Protein 8XIV (pdb70)

InterPro domains:
  IPR013022 Xylose isomerase-like, TIM barrel domain [PF01261] (22-261)
  IPR036237 Xylose isomerase-like superfamily [SSF51658] (1-249)
  IPR050312 IolE/XylA/MocC-like [PTHR12110] (2-265)

Radius of gyration: 17.79 Å; Cα contacts (8 Å, |Δi|>4): 603; chains: 1; bounding box: 42×44×44 Å

Organism: NCBI:txid714067

Foldseek 3Di:
DAFEAAEPCQAPQDQADQCLVVLVLCLVLVGQEYEHELNNQLPDDLVSLQVLLVSCVVSNHAYEYEDAAAQQLFCLDPDPNSVVNVLVSVLSSLVRCLSNVYAEYEDNSQGHWQDDVPDDDDQVSSLVSSLVSVLVSLVSSVVSNHAYEYEAADCRRDPHHQALVRQLVSQVVSPHPRYAYEYELLSCVHRPPANLVRLLVSQPRHAEYEYAANQQHFAPPHDRLLLSNLVSCVVSVPRHYYYYYGDFDADHPNNVRSVPPDGNCPPDDPVRSSVRNSVSVVVSCVSNPD

B-factor: mean 14.8, std 6.7, range [6.76, 50.95]

Secondary structure (DSSP, 8-state):
--EEEEEGGGG-S-SS---HHHHHHHHHTT-SEEEEEGGGTTTS-HHHHHHHHHHHHHHT-EEEEEEE--GGG-TT-SSHHHHHHHHHHHHHHHHHHHHHT--EEEEESSS-SS--TTS---HHHHHHHHHHHHHHHHHHHHTTT-EEEEE---TTT-SS--SHHHHHHHHHHH--TTEEEEEEHHHHHHH-S-HHHHHHHHGGGEEEEEE--TTSPPTTSS---HHHHHHHHHHTT--SEEEE------SHHHHHHHT--S-SSSS--HHHHHHHHHHHHHHHHHHTT-

Solvent-accessible surface area: 12815 Å² total; per-residue (Å²): 121,22,82,2,0,0,17,0,3,2,18,40,54,48,25,101,32,78,5,21,75,1,0,122,22,0,96,177,31,47,6,39,0,0,4,0,3,0,60,3,0,38,140,41,73,123,122,91,4,80,119,4,95,104,26,7,135,138,35,122,11,55,7,1,2,8,11,20,0,36,111,103,61,15,0,2,17,92,73,142,90,35,38,98,70,0,4,67,22,0,53,116,0,0,46,4,0,95,72,2,30,1,80,70,0,4,6,3,0,0,0,22,37,36,13,60,94,108,35,144,105,78,63,102,28,7,60,141,41,0,6,92,3,0,85,57,0,0,89,55,0,154,115,36,117,2,26,0,2,0,13,4,4,3,128,132,16,0,16,1,0,25,38,2,112,55,0,7,50,0,5,122,86,1,119,67,124,22,5,71,0,1,0,2,0,31,6,3,66,70,33,35,158,72,14,1,77,7,0,87,122,1,16,138,46,12,10,1,0,6,1,3,1,47,65,16,52,6,2,40,103,44,112,14,46,14,98,83,0,1,87,0,1,112,71,34,211,26,98,17,26,0,0,0,15,1,10,8,63,61,37,26,77,5,1,134,22,27,96,13,175,144,66,27,20,74,132,27,89,74,92,69,7,24,151,30,0,40,109,2,13,129,81,0,64,76,26,4,49,106

Sequence (290 aa):
SMKYGVYFAYWEDDSWDVDFEKYVRRKKVKKLGLDILEVAALGLVNLPEQKLERRLKQLAEQHDIILTAGIGLPKEYDVSSTDKTVRRNGITFVKKKVMDAMHQAGIHRIGGTVVYSYWPVVDYSGPFDKPAARKHSIESVRELAEYARQYNITLLLIETLNRFEQFLLNDAEEAVAYVKEVNKPNVKVMLDTFHMNIEEDHIADAIRYTGDHLGQLHIGEANRKVPGKGSMMPWTEIGQALKDIRYDGYVVMMEPFVKTGGQVGRDIIKKLWRDLSGNATEEQLDRELAESLEFVVKAAFGE

Nearest PDB structures (foldseek):
  8xj1-assembly1_A  TM=1.002E+00  e=4.575E-57  Kroppenstedtia eburnea
  3vnl-assembly1_D  TM=9.879E-01  e=1.087E-37  Ruminiclostridium cellulolyticum H10
  2hk1-assembly1_A  TM=9.848E-01  e=2.035E-37  Agrobacterium tumefaciens
  7x7w-assembly1_B-2  TM=9.792E-01  e=1.530E-37  Clostridia bacterium
  2qum-assembly1_B  TM=9.665E-01  e=3.886E-33  Pseudomonas cichorii

Structure (mmCIF, N/CA/C/O backbone):
data_8XIV
#
_entry.id   8XIV
#
_cell.length_a   121.056
_cell.length_b   121.056
_cell.length_c   47.433
_cell.angle_alpha   90.00
_cell.angle_beta   90.00
_cell.angle_gamma   90.00
#
_symmetry.space_group_name_H-M   'P 43 21 2'
#
loop_
_entity.id
_entity.type
_entity.pdbx_description
1 polymer 'D-tagatose 3-epimerase'
2 non-polymer D-fructose
3 non-polymer 'COBALT (II) ION'
4 non-polymer GLYCEROL
5 water water
#
loop_
_atom_site.group_PDB
_atom_site.id
_atom_site.type_symbol
_atom_site.label_atom_id
_atom_site.label_alt_id
_atom_site.label_comp_id
_atom_site.label_asym_id
_atom_site.label_entity_id
_atom_site.label_seq_id
_atom_site.pdbx_PDB_ins_code
_atom_site.Cartn_x
_atom_site.Cartn_y
_atom_site.Cartn_z
_atom_site.occupancy
_atom_site.B_iso_or_equiv
_atom_site.auth_seq_id
_atom_site.auth_comp_id
_atom_site.auth_asym_id
_atom_site.auth_atom_id
_atom_site.pdbx_PDB_model_num
ATOM 1 N N . SER A 1 1 ? 34.027 -4.481 1.459 1.00 35.48 34 SER A N 1
ATOM 2 C CA . SER A 1 1 ? 32.974 -3.619 2.049 1.00 33.62 34 SER A CA 1
ATOM 3 C C . SER A 1 1 ? 33.574 -2.252 2.422 1.00 27.26 34 SER A C 1
ATOM 4 O O . SER A 1 1 ? 34.803 -2.083 2.388 1.00 24.92 34 SER A O 1
ATOM 7 N N . MET A 1 2 ? 32.733 -1.266 2.713 1.00 22.44 35 MET A N 1
ATOM 8 C CA . MET A 1 2 ? 33.242 0.114 2.866 1.00 17.90 35 MET A CA 1
ATOM 9 C C . MET A 1 2 ? 33.927 0.252 4.229 1.00 15.70 35 MET A C 1
ATOM 10 O O . MET A 1 2 ? 33.507 -0.380 5.204 1.00 15.98 35 MET A O 1
ATOM 15 N N . LYS A 1 3 ? 34.902 1.144 4.290 1.00 13.52 36 LYS A N 1
ATOM 16 C CA . LYS A 1 3 ? 35.590 1.506 5.540 1.00 13.21 36 LYS A CA 1
ATOM 17 C C . LYS A 1 3 ? 35.198 2.937 5.928 1.00 11.28 36 LYS A C 1
ATOM 18 O O . LYS A 1 3 ? 35.065 3.785 5.022 1.00 10.92 36 LYS A O 1
ATOM 24 N N . TYR A 1 4 ? 34.971 3.169 7.212 1.00 10.42 37 TYR A N 1
ATOM 25 C CA . TYR A 1 4 ? 34.380 4.412 7.735 1.00 10.61 37 TYR A CA 1
ATOM 26 C C . TYR A 1 4 ? 35.401 5.132 8.602 1.00 9.46 37 TYR A C 1
ATOM 27 O O . TYR A 1 4 ? 36.120 4.526 9.419 1.00 9.67 37 TYR A O 1
ATOM 36 N N . GLY A 1 5 ? 35.486 6.446 8.417 1.00 8.29 38 GLY A N 1
ATOM 37 C CA . GLY A 1 5 ? 36.395 7.295 9.181 1.00 8.51 38 GLY A CA 1
ATOM 38 C C . GLY A 1 5 ? 35.745 8.556 9.682 1.00 8.77 38 GLY A C 1
ATOM 39 O O . GLY A 1 5 ? 34.565 8.805 9.403 1.00 8.13 38 GLY A O 1
ATOM 40 N N . VAL A 1 6 ? 36.538 9.334 10.380 1.00 8.74 39 VAL A N 1
ATOM 41 C CA . VAL A 1 6 ? 36.175 10.715 10.754 1.00 9.03 39 VAL A CA 1
ATOM 42 C C . VAL A 1 6 ? 37.406 11.594 10.629 1.00 8.82 39 VAL A C 1
ATOM 43 O O . VAL A 1 6 ? 38.529 11.120 10.859 1.00 8.73 39 VAL A O 1
ATOM 47 N N . TYR A 1 7 ? 37.189 12.859 10.311 1.00 8.71 40 TYR A N 1
ATOM 48 C CA . TYR A 1 7 ? 38.219 13.907 10.351 1.00 9.36 40 TYR A CA 1
ATOM 49 C C . TYR A 1 7 ? 38.395 14.360 11.797 1.00 9.19 40 TYR A C 1
ATOM 50 O O . TYR A 1 7 ? 37.400 14.709 12.427 1.00 8.87 40 TYR A O 1
ATOM 59 N N . PHE A 1 8 ? 39.636 14.385 12.278 1.00 8.51 41 PHE A N 1
ATOM 60 C CA . PHE A 1 8 ? 39.939 14.743 13.690 1.00 9.08 41 PHE A CA 1
ATOM 61 C C . PHE A 1 8 ? 39.375 16.127 14.023 1.00 9.03 41 PHE A C 1
ATOM 62 O O . PHE A 1 8 ? 39.077 16.397 15.203 1.00 9.56 41 PHE A O 1
ATOM 70 N N . ALA A 1 9 ? 39.216 17.007 13.029 1.00 8.85 42 ALA A N 1
ATOM 71 C CA . ALA A 1 9 ? 38.877 18.437 13.225 1.00 8.93 42 ALA A CA 1
ATOM 72 C C . ALA A 1 9 ? 37.458 18.591 13.794 1.00 9.36 42 ALA A C 1
ATOM 73 O O . ALA A 1 9 ? 37.153 19.651 14.335 1.00 10.15 42 ALA A O 1
ATOM 75 N N . TYR A 1 10 ? 36.658 17.539 13.785 1.00 9.08 43 TYR A N 1
ATOM 76 C CA . TYR A 1 10 ? 35.353 17.477 14.486 1.00 9.42 43 TYR A CA 1
ATOM 77 C C . TYR A 1 10 ? 35.516 17.921 15.935 1.00 10.09 43 TYR A C 1
ATOM 78 O O . TYR A 1 10 ? 34.625 18.574 16.458 1.00 10.64 43 TYR A O 1
ATOM 87 N N . TRP A 1 11 ? 36.642 17.564 16.539 1.00 10.28 44 TRP A N 1
ATOM 88 C CA . TRP A 1 11 ? 36.901 17.830 17.974 1.00 11.34 44 TRP A CA 1
ATOM 89 C C . TRP A 1 11 ? 37.770 19.073 18.190 1.00 13.64 44 TRP A C 1
ATOM 90 O O . TRP A 1 11 ? 37.999 19.412 19.376 1.00 14.79 44 TRP A O 1
ATOM 101 N N . GLU A 1 12 ? 38.328 19.702 17.161 1.00 13.27 45 GLU A N 1
ATOM 102 C CA . GLU A 1 12 ? 39.454 20.660 17.362 1.00 14.82 45 GLU A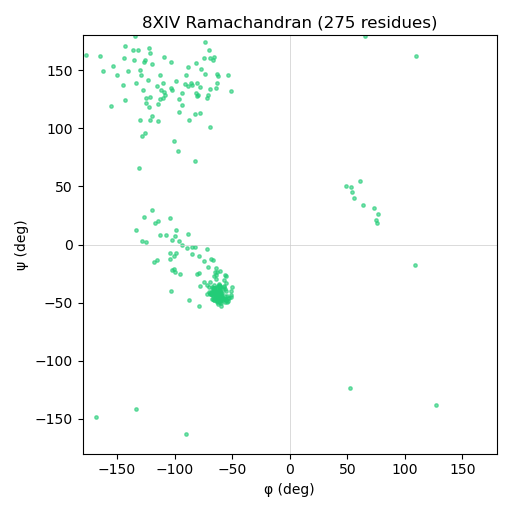 CA 1
ATOM 103 C C . GLU A 1 12 ? 39.165 22.020 16.710 1.00 17.82 45 GLU A C 1
ATOM 104 O O . GLU A 1 12 ? 38.364 22.094 15.777 1.00 22.89 45 GLU A O 1
ATOM 110 N N . ASP A 1 13 ? 39.825 23.071 17.180 1.00 16.57 46 ASP A N 1
ATOM 111 C CA A ASP A 1 13 ? 39.666 24.461 16.668 0.50 17.49 46 ASP A CA 1
ATOM 112 C CA B ASP A 1 13 ? 39.625 24.414 16.572 0.50 16.65 46 ASP A CA 1
ATOM 113 C C . ASP A 1 13 ? 40.853 24.802 15.746 1.00 16.20 46 ASP A C 1
ATOM 114 O O . ASP A 1 13 ? 40.840 25.909 15.140 1.00 15.93 46 ASP A O 1
ATOM 123 N N . SER A 1 14 ? 41.888 23.935 15.703 1.00 15.31 47 SER A N 1
ATOM 124 C CA . SER A 1 14 ? 43.152 24.157 14.955 1.00 15.90 47 SER A CA 1
ATOM 125 C C . SER A 1 14 ? 43.511 22.962 14.077 1.00 14.46 47 SER A C 1
ATOM 126 O O . SER A 1 14 ? 43.160 21.832 14.428 1.00 15.61 47 SER A O 1
ATOM 129 N N . TRP A 1 15 ? 44.186 23.214 12.966 1.00 14.76 48 TRP A N 1
ATOM 130 C CA . TRP A 1 15 ? 44.605 22.131 12.033 1.00 14.65 48 TRP A CA 1
ATOM 131 C C . TRP A 1 15 ? 45.833 21.398 12.592 1.00 15.88 48 TRP A C 1
ATOM 132 O O . TRP A 1 15 ? 45.964 20.179 12.343 1.00 16.92 48 TRP A O 1
ATOM 143 N N . ASP A 1 16 ? 46.743 22.107 13.258 1.00 16.59 49 ASP A N 1
ATOM 144 C CA . ASP A 1 16 ? 48.053 21.535 13.659 1.00 16.53 49 ASP A CA 1
ATOM 145 C C . ASP A 1 16 ? 47.966 21.142 15.134 1.00 16.32 49 ASP A C 1
ATOM 146 O O . ASP A 1 16 ? 48.275 21.991 16.001 1.00 18.87 49 ASP A O 1
ATOM 151 N N . VAL A 1 17 ? 47.538 19.915 15.420 1.00 15.92 50 VAL A N 1
ATOM 152 C CA . VAL A 1 17 ? 47.434 19.369 16.805 1.00 15.70 50 VAL A CA 1
ATOM 153 C C . VAL A 1 17 ? 47.994 17.950 16.808 1.00 16.03 50 VAL A C 1
ATOM 154 O O . VAL A 1 17 ? 48.158 17.329 15.721 1.00 14.18 50 VAL A O 1
ATOM 158 N N . ASP A 1 18 ? 48.220 17.425 18.006 1.00 14.35 51 ASP A N 1
ATOM 159 C CA . ASP A 1 18 ? 48.655 16.033 18.184 1.00 14.48 51 ASP A CA 1
ATOM 160 C C . ASP A 1 18 ? 47.491 15.113 17.811 1.00 14.96 51 ASP A C 1
ATOM 161 O O . ASP A 1 18 ? 46.332 15.381 18.230 1.00 14.80 51 ASP A O 1
ATOM 166 N N . PHE A 1 19 ? 47.765 14.067 17.030 1.00 13.22 52 PHE A N 1
ATOM 167 C CA . PHE A 1 19 ? 46.716 13.168 16.511 1.00 11.45 52 PHE A CA 1
ATOM 168 C C . PHE A 1 19 ? 46.615 11.864 17.296 1.00 11.40 52 PHE A C 1
ATOM 169 O O . PHE A 1 19 ? 45.644 11.129 17.103 1.00 12.81 52 PHE A O 1
ATOM 177 N N . GLU A 1 20 ? 47.558 11.579 18.195 1.00 12.21 53 GLU A N 1
ATOM 178 C CA . GLU A 1 20 ? 47.580 10.261 18.880 1.00 12.94 53 GLU A CA 1
ATOM 179 C C . GLU A 1 20 ? 46.268 10.015 19.626 1.00 12.53 53 GLU A C 1
ATOM 180 O O . GLU A 1 20 ? 45.745 8.898 19.556 1.00 12.56 53 GLU A O 1
ATOM 186 N N . LYS A 1 21 ? 45.771 10.993 20.378 1.00 12.17 54 LYS A N 1
ATOM 187 C CA . LYS A 1 21 ? 44.526 10.797 21.162 1.00 13.23 54 LYS A CA 1
ATOM 188 C C . LYS A 1 21 ? 43.398 10.376 20.204 1.00 12.47 54 LYS A C 1
ATOM 189 O O . LYS A 1 21 ? 42.520 9.597 20.613 1.00 13.38 54 LYS A O 1
ATOM 195 N N . TYR A 1 22 ? 43.431 10.820 18.943 1.00 10.88 55 TYR A N 1
ATOM 196 C CA . TYR A 1 22 ? 42.342 10.544 17.974 1.00 10.45 55 TYR A CA 1
ATOM 197 C C . TYR A 1 22 ? 42.478 9.127 17.386 1.00 10.04 55 TYR A C 1
ATOM 198 O O . TYR A 1 22 ? 41.477 8.538 17.018 1.00 10.64 55 TYR A O 1
ATOM 207 N N . VAL A 1 23 ? 43.671 8.567 17.348 1.00 10.00 56 VAL A N 1
ATOM 208 C CA . VAL A 1 23 ? 43.834 7.153 16.925 1.00 11.33 56 VAL A CA 1
ATOM 209 C C . VAL A 1 23 ? 43.130 6.282 17.970 1.00 12.67 56 VAL A C 1
ATOM 210 O O . VAL A 1 23 ? 42.375 5.412 17.588 1.00 11.89 56 VAL A O 1
ATOM 214 N N . ARG A 1 24 ? 43.353 6.536 19.255 1.00 13.84 57 ARG A N 1
ATOM 215 C CA A ARG A 1 24 ? 42.729 5.728 20.329 0.50 14.23 57 ARG A CA 1
ATOM 216 C CA B ARG A 1 24 ? 42.730 5.734 20.334 0.50 14.66 57 ARG A CA 1
ATOM 217 C C . ARG A 1 24 ? 41.219 5.950 20.282 1.00 13.73 57 ARG A C 1
ATOM 218 O O . ARG A 1 24 ? 40.485 4.976 20.391 1.00 12.46 57 ARG A O 1
ATOM 233 N N . LYS A 1 25 ? 40.805 7.197 20.059 1.00 13.43 58 LYS A N 1
ATOM 234 C CA A LYS A 1 25 ? 39.361 7.539 20.072 0.50 14.09 58 LYS A CA 1
ATOM 235 C CA B LYS A 1 25 ? 39.360 7.531 20.082 0.50 13.08 58 LYS A CA 1
ATOM 236 C C . LYS A 1 25 ? 38.639 6.799 18.942 1.00 12.54 58 LYS A C 1
ATOM 237 O O . LYS A 1 25 ? 37.563 6.231 19.203 1.00 12.85 58 LYS A O 1
ATOM 248 N N . VAL A 1 26 ? 39.184 6.807 17.723 1.00 12.54 59 VAL A N 1
ATOM 249 C CA . VAL A 1 26 ? 38.416 6.220 16.592 1.00 12.74 59 VAL A CA 1
ATOM 250 C C . VAL A 1 26 ? 38.344 4.704 16.768 1.00 12.56 59 VAL A C 1
ATOM 251 O O . VAL A 1 26 ? 37.318 4.121 16.448 1.00 12.90 59 VAL A O 1
ATOM 255 N N . LYS A 1 27 ? 39.376 4.096 17.350 1.00 13.10 60 LYS A N 1
ATOM 256 C CA . LYS A 1 27 ? 39.325 2.648 17.648 1.00 14.20 60 LYS A CA 1
ATOM 257 C C . LYS A 1 27 ? 38.217 2.389 18.677 1.00 14.55 60 LYS A C 1
ATOM 258 O O . LYS A 1 27 ? 37.429 1.442 18.483 1.00 14.62 60 LYS A O 1
ATOM 264 N N . LYS A 1 28 ? 38.127 3.208 19.720 1.00 15.01 61 LYS A N 1
ATOM 265 C CA . LYS A 1 28 ? 37.075 3.047 20.754 1.00 16.54 61 LYS A CA 1
ATOM 266 C C . LYS A 1 28 ? 35.689 3.194 20.104 1.00 16.50 61 LYS A C 1
ATOM 267 O O . LYS A 1 28 ? 34.739 2.472 20.525 1.00 16.47 61 LYS A O 1
ATOM 273 N N . LEU A 1 29 ? 35.549 4.087 19.119 1.00 15.38 62 LEU A N 1
ATOM 274 C CA . LEU A 1 29 ? 34.246 4.304 18.434 1.00 15.09 62 LEU A CA 1
ATOM 275 C C . LEU A 1 29 ? 33.972 3.268 17.336 1.00 16.08 62 LEU A C 1
ATOM 276 O O . LEU A 1 29 ? 32.903 3.364 16.729 1.00 19.09 62 LEU A O 1
ATOM 281 N N . GLY A 1 30 ? 34.872 2.329 17.057 1.00 15.73 63 GLY A N 1
ATOM 282 C CA . GLY A 1 30 ? 34.636 1.283 16.048 1.00 15.37 63 GLY A CA 1
ATOM 283 C C . GLY A 1 30 ? 34.749 1.801 14.623 1.00 15.00 63 GLY A C 1
ATOM 284 O O . GLY A 1 30 ? 34.233 1.138 13.711 1.00 16.39 63 GLY A O 1
ATOM 285 N N . LEU A 1 31 ? 35.449 2.928 14.435 1.00 13.61 64 LEU A N 1
ATOM 286 C CA . LEU A 1 31 ? 35.795 3.443 13.084 1.00 11.55 64 LEU A CA 1
ATOM 287 C C . LEU A 1 31 ? 37.019 2.715 12.545 1.00 11.42 64 LEU A C 1
ATOM 288 O O . LEU A 1 31 ? 37.829 2.231 13.345 1.00 12.11 64 LEU A O 1
ATOM 293 N N . ASP A 1 32 ? 37.160 2.696 11.219 1.00 9.98 65 ASP A N 1
ATOM 294 C CA . ASP A 1 32 ? 38.268 2.025 10.498 1.00 10.42 65 ASP A CA 1
ATOM 295 C C . ASP A 1 32 ? 39.388 3.023 10.193 1.00 9.93 65 ASP A C 1
ATOM 296 O O . ASP A 1 32 ? 40.544 2.586 10.052 1.00 10.94 65 ASP A O 1
ATOM 301 N N . ILE A 1 33 ? 39.055 4.309 10.100 1.00 9.81 66 ILE A N 1
ATOM 302 C CA . ILE A 1 33 ? 39.944 5.383 9.571 1.00 9.56 66 ILE A CA 1
ATOM 303 C C . ILE A 1 33 ? 39.946 6.622 10.468 1.00 8.96 66 ILE A C 1
ATOM 304 O O . ILE A 1 33 ? 38.875 7.055 10.924 1.00 8.43 66 ILE A O 1
ATOM 309 N N . LEU A 1 34 ? 41.128 7.201 10.655 1.00 8.72 67 LEU A N 1
ATOM 310 C CA . LEU A 1 34 ? 41.279 8.593 11.140 1.00 8.90 67 LEU A CA 1
ATOM 311 C C . LEU A 1 34 ? 41.870 9.410 10.004 1.00 8.61 67 LEU A C 1
ATOM 312 O O . LEU A 1 34 ? 42.963 9.076 9.532 1.00 8.26 67 LEU A O 1
ATOM 317 N N . GLU A 1 35 ? 41.200 10.497 9.646 1.00 8.19 68 GLU A N 1
ATOM 318 C CA . GLU A 1 35 ? 41.778 11.502 8.724 1.00 8.64 68 GLU A CA 1
ATOM 319 C C . GLU A 1 35 ? 42.391 12.618 9.552 1.00 8.06 68 GLU A C 1
ATOM 320 O O . GLU A 1 35 ? 41.740 13.161 10.476 1.00 8.00 68 GLU A O 1
ATOM 326 N N . VAL A 1 36 ? 43.661 12.864 9.291 1.00 8.84 69 VAL A N 1
ATOM 327 C CA . VAL A 1 36 ? 44.439 13.934 9.964 1.00 8.60 69 VAL A CA 1
ATOM 328 C C . VAL A 1 36 ? 44.739 15.083 8.996 1.00 8.38 69 VAL A C 1
ATOM 329 O O . VAL A 1 36 ? 44.724 14.901 7.782 1.00 9.09 69 VAL A O 1
ATOM 333 N N . ALA A 1 37 ? 45.082 16.246 9.522 1.00 8.70 70 ALA A N 1
ATOM 334 C CA . ALA A 1 37 ? 45.509 17.405 8.713 1.00 9.28 70 ALA A CA 1
ATOM 335 C C . ALA A 1 37 ? 46.974 17.241 8.321 1.00 9.30 70 ALA A C 1
ATOM 336 O O . ALA A 1 37 ? 47.837 17.085 9.192 1.00 9.24 70 ALA A O 1
ATOM 338 N N . ALA A 1 38 ? 47.244 17.365 7.035 1.00 9.57 71 ALA A N 1
ATOM 339 C CA . ALA A 1 38 ? 48.621 17.368 6.499 1.00 10.93 71 ALA A CA 1
ATOM 340 C C . ALA A 1 38 ? 49.427 18.453 7.204 1.00 11.79 71 ALA A C 1
ATOM 341 O O . ALA A 1 38 ? 50.634 18.224 7.455 1.00 11.29 71 ALA A O 1
ATOM 343 N N . LEU A 1 39 ? 48.808 19.577 7.598 1.00 12.98 72 LEU A N 1
ATOM 344 C CA . LEU A 1 39 ? 49.535 20.680 8.283 1.00 14.64 72 LEU A CA 1
ATOM 345 C C . LEU A 1 39 ? 50.072 20.265 9.647 1.00 14.41 72 LEU A C 1
ATOM 346 O O . LEU A 1 39 ? 51.086 20.888 10.074 1.00 15.65 72 LEU A O 1
ATOM 351 N N . GLY A 1 40 ? 49.482 19.250 10.280 1.00 12.53 73 GLY A N 1
ATOM 352 C CA . GLY A 1 40 ? 49.938 18.656 11.546 1.00 12.52 73 GLY A CA 1
ATOM 353 C C . GLY A 1 40 ? 51.014 17.597 11.340 1.00 13.00 73 GLY A C 1
ATOM 354 O O . GLY A 1 40 ? 51.531 17.057 12.355 1.00 13.98 73 GLY A O 1
ATOM 355 N N . LEU A 1 41 ? 51.295 17.209 10.093 1.00 11.82 74 LEU A N 1
ATOM 356 C CA . LEU A 1 41 ? 52.297 16.141 9.789 1.00 12.11 74 LEU A CA 1
ATOM 357 C C . LEU A 1 41 ? 53.601 16.740 9.285 1.00 12.87 74 LEU A C 1
ATOM 358 O O . LEU A 1 41 ? 54.701 16.213 9.618 1.00 13.26 74 LEU A O 1
ATOM 363 N N . VAL A 1 42 ? 53.520 17.776 8.458 1.00 12.39 75 VAL A N 1
ATOM 364 C CA . VAL A 1 42 ? 54.659 18.237 7.621 1.00 13.55 75 VAL A CA 1
ATOM 365 C C . VAL A 1 42 ? 55.847 18.686 8.471 1.00 15.46 75 VAL A C 1
ATOM 366 O O . VAL A 1 42 ? 56.994 18.440 8.017 1.00 17.07 75 VAL A O 1
ATOM 370 N N . ASN A 1 43 ? 55.618 19.271 9.645 1.00 14.53 76 ASN A N 1
ATOM 371 C CA . ASN A 1 43 ? 56.725 19.720 10.525 1.00 16.37 76 ASN A CA 1
ATOM 372 C C . ASN A 1 43 ? 56.712 18.904 11.816 1.00 15.24 76 ASN A C 1
ATOM 373 O O . ASN A 1 43 ? 57.342 19.347 12.799 1.00 15.90 76 ASN A O 1
ATOM 378 N N . LEU A 1 44 ? 56.086 17.720 11.827 1.00 12.81 77 LEU A N 1
ATOM 379 C CA . LEU A 1 44 ? 56.092 16.874 13.040 1.00 12.32 77 LEU A CA 1
ATOM 380 C C . LEU A 1 44 ? 57.446 16.181 13.128 1.00 11.18 77 LEU A C 1
ATOM 381 O O . LEU A 1 44 ? 57.958 15.674 12.119 1.00 11.73 77 LEU A O 1
ATOM 386 N N . PRO A 1 45 ? 58.097 16.135 14.312 1.00 10.73 78 PRO A N 1
ATOM 387 C CA . PRO A 1 45 ? 59.345 15.389 14.440 1.00 10.92 78 PRO A CA 1
ATOM 388 C C . PRO A 1 45 ? 59.236 13.937 13.971 1.00 9.78 78 PRO A C 1
ATOM 389 O O . PRO A 1 45 ? 58.206 13.268 14.164 1.00 9.91 78 PRO A O 1
ATOM 393 N N . GLU A 1 46 ? 60.335 13.443 13.407 1.00 10.56 79 GLU A N 1
ATOM 394 C CA . GLU A 1 46 ? 60.437 12.059 12.896 1.00 10.67 79 GLU A CA 1
ATOM 395 C C . GLU A 1 46 ? 59.981 11.057 13.954 1.00 10.35 79 GLU A C 1
ATOM 396 O O . GLU A 1 46 ? 59.329 10.100 13.586 1.00 10.71 79 GLU A O 1
ATOM 402 N N . GLN A 1 47 ? 60.368 11.216 15.221 1.00 10.60 80 GLN A N 1
ATOM 403 C CA . GLN A 1 47 ? 59.985 10.235 16.258 1.00 11.59 80 GLN A CA 1
ATOM 404 C C . GLN A 1 47 ? 58.468 10.233 16.415 1.00 11.42 80 GLN A C 1
ATOM 405 O O . GLN A 1 47 ? 57.905 9.177 16.670 1.00 11.80 80 GLN A O 1
ATOM 411 N N . LYS A 1 48 ? 57.835 11.395 16.315 1.00 11.23 81 LYS A N 1
ATOM 412 C CA . LYS A 1 48 ? 56.363 11.465 16.480 1.00 11.51 81 LYS A CA 1
ATOM 413 C C . LYS A 1 48 ? 55.672 10.914 15.233 1.00 10.67 81 LYS A C 1
ATOM 414 O O . LYS A 1 48 ? 54.587 10.361 15.395 1.00 11.39 81 LYS A O 1
ATOM 420 N N . LEU A 1 49 ? 56.246 11.072 14.042 1.00 9.96 82 LEU A N 1
ATOM 421 C CA . LEU A 1 49 ? 55.654 10.428 12.835 1.00 9.60 82 LEU A CA 1
ATOM 422 C C . LEU A 1 49 ? 55.701 8.910 13.010 1.00 10.38 82 LEU A C 1
ATOM 423 O O . LEU A 1 49 ? 54.693 8.229 12.735 1.00 11.07 82 LEU A O 1
ATOM 428 N N . GLU A 1 50 ? 56.842 8.385 13.441 1.00 10.63 83 GLU A N 1
ATOM 429 C CA . GLU A 1 50 ? 56.981 6.920 13.702 1.00 12.79 83 GLU A CA 1
ATOM 430 C C . GLU A 1 50 ? 55.986 6.474 14.785 1.00 12.70 83 GLU A C 1
ATOM 431 O O . GLU A 1 50 ? 55.339 5.422 14.606 1.00 12.05 83 GLU A O 1
ATOM 437 N N . ARG A 1 51 ? 55.871 7.220 15.884 1.00 13.63 84 ARG A N 1
ATOM 438 C CA A ARG A 1 51 ? 54.972 6.847 17.006 0.50 15.13 84 ARG A CA 1
ATOM 439 C CA B ARG A 1 51 ? 54.969 6.854 17.008 0.50 15.07 84 ARG A CA 1
ATOM 440 C C . ARG A 1 51 ? 53.528 6.821 16.490 1.00 14.21 84 ARG A C 1
ATOM 441 O O . ARG A 1 51 ? 52.779 5.948 16.900 1.00 14.43 84 ARG A O 1
ATOM 456 N N . LEU A 1 52 ? 53.166 7.745 15.618 1.00 12.95 85 LEU A N 1
ATOM 457 C CA . LEU A 1 52 ? 51.786 7.799 15.091 1.00 13.48 85 LEU A CA 1
ATOM 458 C C . LEU A 1 52 ? 51.566 6.555 14.212 1.00 13.20 85 LEU A C 1
ATOM 459 O O . LEU A 1 52 ? 50.533 5.872 14.369 1.00 13.17 85 LEU A O 1
ATOM 464 N N . LYS A 1 53 ? 52.503 6.238 13.324 1.00 12.34 86 LYS A N 1
ATOM 465 C CA . LYS A 1 53 ? 52.419 5.024 12.474 1.00 12.69 86 LYS A CA 1
ATOM 466 C C . LYS A 1 53 ? 52.268 3.787 13.377 1.00 12.85 86 LYS A C 1
ATOM 467 O O . LYS A 1 53 ? 51.395 2.948 13.144 1.00 11.87 86 LYS A O 1
ATOM 473 N N . GLN A 1 54 ? 53.080 3.688 14.421 1.00 12.77 87 GLN A N 1
ATOM 474 C CA . GLN A 1 54 ? 53.067 2.458 15.270 1.00 14.07 87 GLN A CA 1
ATOM 475 C C . GLN A 1 54 ? 51.734 2.365 16.031 1.00 13.60 87 GLN A C 1
ATOM 476 O O . GLN A 1 54 ? 51.221 1.238 16.195 1.00 14.10 87 GLN A O 1
ATOM 482 N N . LEU A 1 55 ? 51.181 3.487 16.477 1.00 13.03 88 LEU A N 1
ATOM 483 C CA . LEU A 1 55 ? 49.909 3.493 17.245 1.00 13.83 88 LEU A CA 1
ATOM 484 C C . LEU A 1 55 ? 48.777 3.079 16.306 1.00 12.82 88 LEU A C 1
ATOM 485 O O . LEU A 1 55 ? 47.930 2.238 16.693 1.00 12.72 88 LEU A O 1
ATOM 490 N N . ALA A 1 56 ? 48.774 3.590 15.078 1.00 12.58 89 ALA A N 1
ATOM 491 C CA . ALA A 1 56 ? 47.762 3.214 14.076 1.00 12.85 89 ALA A CA 1
ATOM 492 C C . ALA A 1 56 ? 47.857 1.715 13.780 1.00 14.06 89 ALA A C 1
ATOM 493 O O . ALA A 1 56 ? 46.819 1.052 13.706 1.00 13.32 89 ALA A O 1
ATOM 495 N N . GLU A 1 57 ? 49.061 1.166 13.681 1.00 14.82 90 GLU A N 1
ATOM 496 C CA . GLU A 1 57 ? 49.231 -0.279 13.414 1.00 16.18 90 GLU A CA 1
ATOM 497 C C . GLU A 1 57 ? 48.721 -1.077 14.618 1.00 17.04 90 GLU A C 1
ATOM 498 O O . GLU A 1 57 ? 48.037 -2.100 14.396 1.00 16.83 90 GLU A O 1
ATOM 504 N N . GLN A 1 58 ? 49.034 -0.640 15.832 1.00 15.29 91 GLN A N 1
ATOM 505 C CA . GLN A 1 58 ? 48.672 -1.360 17.077 1.00 17.32 91 GLN A CA 1
ATOM 506 C C . GLN A 1 58 ? 47.150 -1.471 17.138 1.00 16.39 91 GLN A C 1
ATOM 507 O O . GLN A 1 58 ? 46.649 -2.542 17.543 1.00 17.49 91 GLN A O 1
ATOM 513 N N . HIS A 1 59 ? 46.445 -0.403 16.755 1.00 14.96 92 HIS A N 1
ATOM 514 C CA . HIS A 1 59 ? 44.967 -0.319 16.854 1.00 14.50 92 HIS A CA 1
ATOM 515 C C . HIS A 1 59 ? 44.284 -0.758 15.555 1.00 13.95 92 HIS A C 1
ATOM 516 O O . HIS A 1 59 ? 43.050 -0.718 15.551 1.00 12.75 92 HIS A O 1
ATOM 523 N N . ASP A 1 60 ? 45.034 -1.138 14.526 1.00 13.16 93 ASP A N 1
ATOM 524 C CA . ASP A 1 60 ? 44.537 -1.524 13.179 1.00 14.70 93 ASP A CA 1
ATOM 525 C C . ASP A 1 60 ? 43.632 -0.408 12.649 1.00 13.52 93 ASP A C 1
ATOM 526 O O . ASP A 1 60 ? 42.469 -0.675 12.251 1.00 12.18 93 ASP A O 1
ATOM 531 N N . ILE A 1 61 ? 44.138 0.820 12.718 1.00 11.94 94 ILE A N 1
ATOM 532 C CA . ILE A 1 61 ? 43.470 2.043 12.181 1.00 11.26 94 ILE A CA 1
ATOM 533 C C . ILE A 1 61 ? 44.254 2.518 10.956 1.00 10.22 94 ILE A C 1
ATOM 534 O O . ILE A 1 61 ? 45.489 2.660 11.010 1.00 11.26 94 ILE A O 1
ATOM 539 N N . ILE A 1 62 ? 43.540 2.784 9.880 1.00 9.68 95 ILE A N 1
ATOM 540 C CA . ILE A 1 62 ? 44.064 3.416 8.643 1.00 9.29 95 ILE A CA 1
ATOM 541 C C . ILE A 1 62 ? 44.118 4.920 8.869 1.00 9.14 95 ILE A C 1
ATOM 542 O O . ILE A 1 62 ? 43.121 5.477 9.313 1.00 9.22 95 ILE A O 1
ATOM 547 N N . LEU A 1 63 ? 45.253 5.526 8.565 1.00 9.08 96 LEU A N 1
ATOM 548 C CA . LEU A 1 63 ? 45.380 7.005 8.593 1.00 8.81 96 LEU A CA 1
ATOM 549 C C . LEU A 1 63 ? 45.315 7.552 7.177 1.00 8.85 96 LEU A C 1
ATOM 550 O O . LEU A 1 63 ? 46.022 7.019 6.310 1.00 9.15 96 LEU A O 1
ATOM 555 N N . THR A 1 64 ? 44.516 8.595 6.964 1.00 8.40 97 THR A N 1
ATOM 556 C CA . THR A 1 64 ? 44.491 9.399 5.719 1.00 8.67 97 THR A CA 1
ATOM 557 C C . THR A 1 64 ? 44.801 10.854 6.071 1.00 8.27 97 THR A C 1
ATOM 558 O O . THR A 1 64 ? 44.787 11.205 7.267 1.00 8.60 97 THR A O 1
ATOM 562 N N . ALA A 1 65 ? 45.129 11.658 5.076 1.00 8.08 98 ALA A N 1
ATOM 563 C CA . ALA A 1 65 ? 45.476 13.073 5.279 1.00 8.43 98 ALA A CA 1
ATOM 564 C C . ALA A 1 65 ? 44.555 13.956 4.447 1.00 9.12 98 ALA A C 1
ATOM 565 O O . ALA A 1 65 ? 44.299 13.658 3.234 1.00 9.25 98 ALA A O 1
ATOM 567 N N . GLY A 1 66 ? 44.185 15.076 5.027 1.00 9.44 99 GLY A N 1
ATOM 568 C CA . GLY A 1 66 ? 43.482 16.166 4.339 1.00 9.52 99 GLY A CA 1
ATOM 569 C C . GLY A 1 66 ? 44.356 17.399 4.245 1.00 9.98 99 GLY A C 1
ATOM 570 O O . GLY A 1 66 ? 45.141 17.686 5.186 1.00 10.28 99 GLY A O 1
ATOM 571 N N . ILE A 1 67 ? 44.211 18.126 3.149 1.00 10.32 100 ILE A N 1
ATOM 572 C CA . ILE A 1 67 ? 44.992 19.370 2.910 1.00 11.26 100 ILE A CA 1
ATOM 573 C C . ILE A 1 67 ? 44.118 20.381 2.167 1.00 11.08 100 ILE A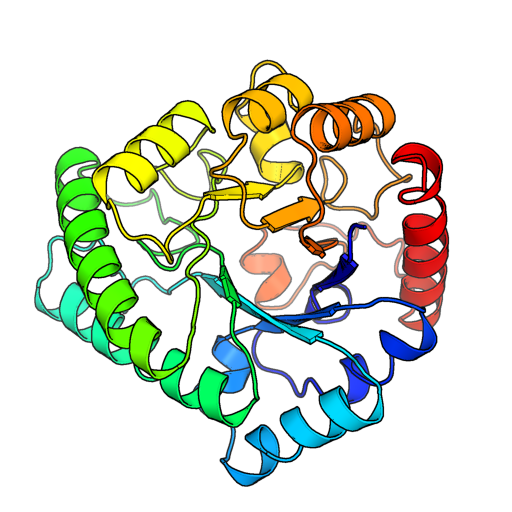 C 1
ATOM 574 O O . ILE A 1 67 ? 43.425 20.022 1.206 1.00 10.00 100 ILE A O 1
ATOM 579 N N . GLY A 1 68 ? 44.197 21.619 2.605 1.00 10.71 101 GLY A N 1
ATOM 580 C CA . GLY A 1 68 ? 43.821 22.789 1.794 1.00 10.49 101 GLY A CA 1
ATOM 581 C C . GLY A 1 68 ? 45.019 23.701 1.683 1.00 11.02 101 GLY A C 1
ATOM 582 O O . GLY A 1 68 ? 45.424 24.303 2.680 1.00 10.74 101 GLY A O 1
ATOM 583 N N . LEU A 1 69 ? 45.656 23.752 0.521 1.00 9.60 102 LEU A N 1
ATOM 584 C CA . LEU A 1 69 ? 46.921 24.512 0.411 1.00 10.26 102 LEU A CA 1
ATOM 585 C C . LEU A 1 69 ? 46.657 25.993 0.651 1.00 10.86 102 LEU A C 1
ATOM 586 O O . LEU A 1 69 ? 45.721 26.574 0.079 1.00 10.83 102 LEU A O 1
ATOM 591 N N . PRO A 1 70 ? 47.504 26.668 1.461 1.00 13.43 103 PRO A N 1
ATOM 592 C CA . PRO A 1 70 ? 47.432 28.116 1.562 1.00 14.44 103 PRO A CA 1
ATOM 593 C C . PRO A 1 70 ? 47.898 28.814 0.281 1.00 14.30 103 PRO A C 1
ATOM 594 O O . PRO A 1 70 ? 48.554 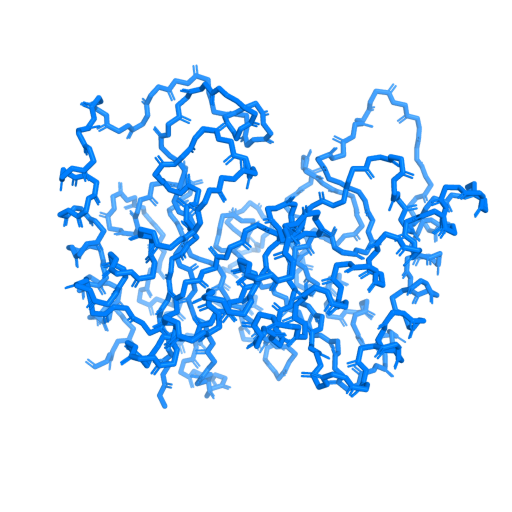28.205 -0.566 1.00 13.73 103 PRO A O 1
ATOM 598 N N . LYS A 1 71 ? 47.491 30.070 0.139 1.00 15.18 104 LYS A N 1
ATOM 599 C CA . LYS A 1 71 ? 47.725 30.923 -1.038 1.00 17.40 104 LYS A CA 1
ATOM 600 C C . LYS A 1 71 ? 49.228 30.902 -1.394 1.00 15.16 104 LYS A C 1
ATOM 601 O O . LYS A 1 71 ? 49.552 30.800 -2.598 1.00 15.13 104 LYS A O 1
ATOM 607 N N . GLU A 1 72 ? 50.133 30.932 -0.414 1.00 14.64 105 GLU A N 1
ATOM 608 C CA . GLU A 1 72 ? 51.598 30.978 -0.719 1.00 16.36 105 GLU A CA 1
ATOM 609 C C . GLU A 1 72 ? 52.077 29.666 -1.351 1.00 15.04 105 GLU A C 1
ATOM 610 O O . GLU A 1 72 ? 53.219 29.631 -1.897 1.00 14.79 105 GLU A O 1
ATOM 616 N N . TYR A 1 73 ? 51.253 28.613 -1.314 1.00 13.36 106 TYR A N 1
ATOM 617 C CA . TYR A 1 73 ? 51.605 27.302 -1.890 1.00 12.64 106 TYR A CA 1
ATOM 618 C C . TYR A 1 73 ? 50.606 26.914 -2.980 1.00 11.91 106 TYR A C 1
ATOM 619 O O . TYR A 1 73 ? 50.413 25.718 -3.234 1.00 11.65 106 TYR A O 1
ATOM 628 N N . ASP A 1 74 ? 50.044 27.899 -3.655 1.00 11.47 107 ASP A N 1
ATOM 629 C CA . ASP A 1 74 ? 49.040 27.691 -4.722 1.00 11.36 107 ASP A CA 1
ATOM 630 C C . ASP A 1 74 ? 49.712 27.057 -5.934 1.00 11.84 107 ASP A C 1
ATOM 631 O O . ASP A 1 74 ? 50.294 27.794 -6.742 1.00 12.08 107 ASP A O 1
ATOM 636 N N . VAL A 1 75 ? 49.546 25.744 -6.097 1.00 11.35 108 VAL A N 1
ATOM 637 C CA . VAL A 1 75 ? 50.141 25.004 -7.251 1.00 11.49 108 VAL A CA 1
ATOM 638 C C . VAL A 1 75 ? 49.411 25.338 -8.556 1.00 11.78 108 VAL A C 1
ATOM 639 O O . VAL A 1 75 ? 49.869 24.841 -9.610 1.00 11.88 108 VAL A O 1
ATOM 643 N N . SER A 1 76 ? 48.337 26.148 -8.529 1.00 10.59 109 SER A N 1
ATOM 644 C CA . SER A 1 76 ? 47.632 26.623 -9.747 1.00 10.90 109 SER A CA 1
ATOM 645 C C . SER A 1 76 ? 48.020 28.068 -10.073 1.00 11.86 109 SER A C 1
ATOM 646 O O . SER A 1 76 ? 47.474 28.617 -11.037 1.00 13.61 109 SER A O 1
ATOM 649 N N . SER A 1 77 ? 48.943 28.647 -9.317 1.00 12.22 110 SER A N 1
ATOM 650 C CA . SER A 1 77 ? 49.320 30.083 -9.472 1.00 13.35 110 SER A CA 1
ATOM 651 C C . SER A 1 77 ? 49.912 30.333 -10.863 1.00 13.70 110 SER A C 1
ATOM 652 O O . SER A 1 77 ? 50.697 29.503 -11.341 1.00 13.90 110 SER A O 1
ATOM 655 N N . THR A 1 78 ? 49.644 31.505 -11.440 1.00 16.11 111 THR A N 1
ATOM 656 C CA . THR A 1 78 ? 50.368 31.979 -12.651 1.00 16.98 111 THR A CA 1
ATOM 657 C C . THR A 1 78 ? 51.780 32.438 -12.256 1.00 16.81 111 THR A C 1
ATOM 658 O O . THR A 1 78 ? 52.601 32.547 -13.176 1.00 18.67 111 THR A O 1
ATOM 662 N N . ASP A 1 79 ? 52.070 32.631 -10.965 1.00 17.14 112 ASP A N 1
ATOM 663 C CA . ASP A 1 79 ? 53.420 32.982 -10.448 1.00 17.50 112 ASP A CA 1
ATOM 664 C C . ASP A 1 79 ? 54.255 31.700 -10.324 1.00 18.37 112 ASP A C 1
ATOM 665 O O . ASP A 1 79 ? 53.928 30.841 -9.479 1.00 16.74 112 ASP A O 1
ATOM 670 N N . LYS A 1 80 ? 55.293 31.552 -11.140 1.00 18.43 113 LYS A N 1
ATOM 671 C CA . LYS A 1 80 ? 56.163 30.351 -11.146 1.00 20.50 113 LYS A CA 1
ATOM 672 C C . LYS A 1 80 ? 56.774 30.119 -9.755 1.00 18.72 113 LYS A C 1
ATOM 673 O O . LYS A 1 80 ? 56.900 28.940 -9.361 1.00 17.68 113 LYS A O 1
ATOM 679 N N . THR A 1 81 ? 57.120 31.175 -9.023 1.00 17.49 114 THR A N 1
ATOM 680 C CA . THR A 1 81 ? 57.770 31.048 -7.694 1.00 18.03 114 THR A CA 1
ATOM 681 C C . THR A 1 81 ? 56.758 30.425 -6.726 1.00 16.58 114 THR A C 1
ATOM 682 O O . THR A 1 81 ? 57.129 29.491 -6.023 1.00 14.44 114 THR A O 1
ATOM 686 N N . VAL A 1 82 ? 55.526 30.933 -6.719 1.00 15.04 115 VAL A N 1
ATOM 687 C CA . VAL A 1 82 ? 54.442 30.402 -5.842 1.00 14.39 115 VAL A CA 1
ATOM 688 C C . VAL A 1 82 ? 54.200 28.926 -6.210 1.00 13.20 115 VAL A C 1
ATOM 689 O O . VAL A 1 82 ? 54.141 28.068 -5.303 1.00 12.01 115 VAL A O 1
ATOM 693 N N . ARG A 1 83 ? 54.034 28.635 -7.495 1.00 13.36 116 ARG A N 1
ATOM 694 C CA . ARG A 1 83 ? 53.777 27.273 -8.008 1.00 15.43 116 ARG A CA 1
ATOM 695 C C . ARG A 1 83 ? 54.870 26.338 -7.500 1.00 14.23 116 ARG A C 1
ATOM 696 O O . ARG A 1 83 ? 54.562 25.255 -6.950 1.00 13.50 116 ARG A O 1
ATOM 704 N N . ARG A 1 84 ? 56.139 26.734 -7.662 1.00 13.62 117 ARG A N 1
ATOM 705 C CA . ARG A 1 84 ? 57.270 25.866 -7.292 1.00 15.13 117 ARG A CA 1
ATOM 706 C C . ARG A 1 84 ? 57.272 25.697 -5.780 1.00 13.08 117 ARG A C 1
ATOM 707 O O . ARG A 1 84 ? 57.535 24.566 -5.317 1.00 13.97 117 ARG A O 1
ATOM 715 N N . ASN A 1 85 ? 57.022 26.777 -5.034 1.00 11.70 118 ASN A N 1
ATOM 716 C CA . ASN A 1 85 ? 57.008 26.700 -3.554 1.00 12.24 118 ASN A CA 1
ATOM 717 C C . ASN A 1 85 ? 55.917 25.717 -3.129 1.00 11.63 118 ASN A C 1
ATOM 718 O O . ASN A 1 85 ? 56.161 24.933 -2.170 1.00 12.42 118 ASN A O 1
ATOM 723 N N . GLY A 1 86 ? 54.758 25.751 -3.794 1.00 11.62 119 GLY A N 1
ATOM 724 C CA . GLY A 1 86 ? 53.656 24.829 -3.445 1.00 11.31 119 GLY A CA 1
ATOM 725 C C . GLY A 1 86 ? 54.007 23.382 -3.745 1.00 11.03 119 GLY A C 1
ATOM 726 O O . GLY A 1 86 ? 53.700 22.483 -2.926 1.00 10.79 119 GLY A O 1
ATOM 727 N N . ILE A 1 87 ? 54.670 23.134 -4.863 1.00 10.28 120 ILE A N 1
ATOM 728 C CA . ILE A 1 87 ? 55.120 21.761 -5.225 1.00 11.25 120 ILE A CA 1
ATOM 729 C C . ILE A 1 87 ? 56.143 21.275 -4.190 1.00 11.86 120 ILE A C 1
ATOM 730 O O . ILE A 1 87 ? 56.002 20.119 -3.725 1.00 11.63 120 ILE A O 1
ATOM 735 N N . THR A 1 88 ? 57.122 22.119 -3.814 1.00 11.28 121 THR A N 1
ATOM 736 C CA . THR A 1 88 ? 58.105 21.788 -2.745 1.00 12.14 121 THR A CA 1
ATOM 737 C C . THR A 1 88 ? 57.384 21.406 -1.446 1.00 11.15 121 THR A C 1
ATOM 738 O O . THR A 1 88 ? 57.700 20.372 -0.831 1.00 11.51 121 THR A O 1
ATOM 742 N N . P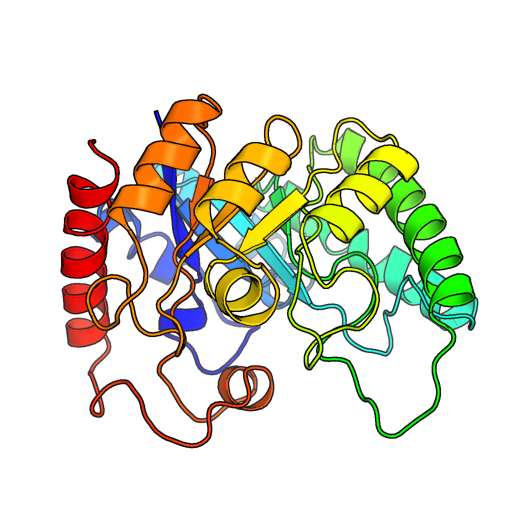HE A 1 89 ? 56.363 22.158 -1.080 1.00 10.39 122 PHE A N 1
ATOM 743 C CA . PHE A 1 89 ? 55.605 21.956 0.166 1.00 10.71 122 PHE A CA 1
ATOM 744 C C . PHE A 1 89 ? 54.858 20.619 0.096 1.00 10.25 122 PHE A C 1
ATOM 745 O O . PHE A 1 89 ? 54.953 19.842 1.044 1.00 9.76 122 PHE A O 1
ATOM 753 N N . VAL A 1 90 ? 54.147 20.330 -1.000 1.00 10.22 123 VAL A N 1
ATOM 754 C CA . VAL A 1 90 ? 53.377 19.041 -1.068 1.00 9.84 123 VAL A CA 1
ATOM 755 C C . VAL A 1 90 ? 54.362 17.862 -1.065 1.00 9.97 123 VAL A C 1
ATOM 756 O O . VAL A 1 90 ? 54.058 16.837 -0.443 1.00 9.05 123 VAL A O 1
ATOM 760 N N . LYS A 1 91 ? 55.530 17.991 -1.686 1.00 10.32 124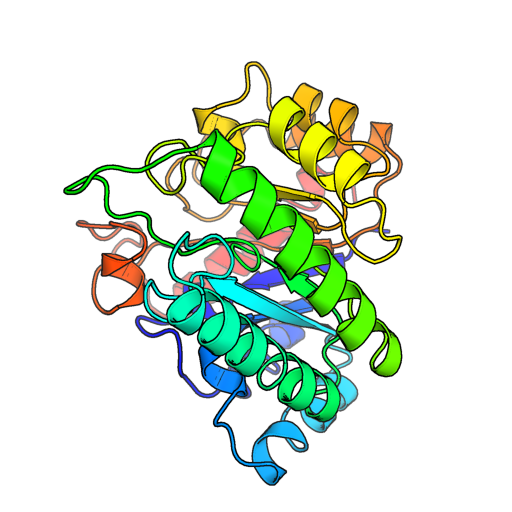 LYS A N 1
ATOM 761 C CA . LYS A 1 91 ? 56.536 16.887 -1.632 1.00 10.48 124 LYS A CA 1
ATOM 762 C C . LYS A 1 91 ? 56.953 16.644 -0.175 1.00 9.73 124 LYS A C 1
ATOM 763 O O . LYS A 1 91 ? 57.044 15.484 0.221 1.00 9.46 124 LYS A O 1
ATOM 769 N N . LYS A 1 92 ? 57.160 17.699 0.611 1.00 10.42 125 LYS A N 1
ATOM 770 C CA A LYS A 1 92 ? 57.492 17.572 2.054 0.50 10.92 125 LYS A CA 1
ATOM 771 C CA B LYS A 1 92 ? 57.489 17.585 2.052 0.50 11.02 125 LYS A CA 1
ATOM 772 C C . LYS A 1 92 ? 56.329 16.904 2.800 1.00 10.24 125 LYS A C 1
ATOM 773 O O . LYS A 1 92 ? 56.586 16.056 3.686 1.00 10.45 125 LYS A O 1
ATOM 784 N N . VAL A 1 93 ? 55.093 17.273 2.478 1.00 9.37 126 VAL A N 1
ATOM 785 C CA . VAL A 1 93 ? 53.902 16.618 3.082 1.00 9.21 126 VAL A CA 1
ATOM 786 C C . VAL A 1 93 ? 53.947 15.119 2.757 1.00 8.91 126 VAL A C 1
ATOM 787 O O . VAL A 1 93 ? 53.704 14.302 3.687 1.00 9.00 126 VAL A O 1
ATOM 791 N N . MET A 1 94 ? 54.218 14.756 1.510 1.00 8.70 127 MET A N 1
ATOM 792 C CA . MET A 1 94 ? 54.228 13.338 1.079 1.00 9.07 127 MET A CA 1
ATOM 793 C C . MET A 1 94 ? 55.369 12.590 1.789 1.00 9.01 127 MET A C 1
ATOM 794 O O . MET A 1 94 ? 55.164 11.446 2.232 1.00 8.99 127 MET A O 1
ATOM 799 N N . ASP A 1 95 ? 56.514 13.247 1.973 1.00 9.42 128 ASP A N 1
ATOM 800 C CA . ASP A 1 95 ? 57.634 12.629 2.728 1.00 9.94 128 ASP A CA 1
ATOM 801 C C . ASP A 1 95 ? 57.167 12.300 4.148 1.00 9.62 128 ASP A C 1
ATOM 802 O O . ASP A 1 95 ? 57.489 11.189 4.657 1.00 11.10 128 ASP A O 1
ATOM 807 N N . ALA A 1 96 ? 56.453 13.211 4.797 1.00 9.25 129 ALA A N 1
ATOM 808 C CA . ALA A 1 96 ? 55.980 13.020 6.188 1.00 9.16 129 ALA A CA 1
ATOM 809 C C . ALA A 1 96 ? 54.903 11.913 6.213 1.00 9.40 129 ALA A C 1
ATOM 810 O O . ALA A 1 96 ? 54.915 11.051 7.125 1.00 9.69 129 ALA A O 1
ATOM 812 N N . MET A 1 97 ? 54.007 11.941 5.232 1.00 9.99 130 MET A N 1
ATOM 813 C CA . MET A 1 97 ? 52.969 10.889 5.080 1.00 9.76 130 MET A CA 1
ATOM 814 C C . MET A 1 97 ? 53.656 9.517 5.054 1.00 10.12 130 MET A C 1
ATOM 815 O O . MET A 1 97 ? 53.211 8.601 5.765 1.00 10.37 130 MET A O 1
ATOM 820 N N . HIS A 1 98 ? 54.700 9.361 4.252 1.00 10.05 131 HIS A N 1
ATOM 821 C CA . HIS A 1 98 ? 55.412 8.072 4.132 1.00 11.25 131 HIS A CA 1
ATOM 822 C C . HIS A 1 98 ? 55.866 7.619 5.524 1.00 10.88 131 HIS A C 1
ATOM 823 O O . HIS A 1 98 ? 55.658 6.434 5.875 1.00 11.33 131 HIS A O 1
ATOM 830 N N . GLN A 1 99 ? 56.489 8.501 6.308 1.00 11.82 132 GLN A N 1
ATOM 831 C CA . GLN A 1 99 ? 56.983 8.129 7.653 1.00 12.56 132 GLN A CA 1
ATOM 832 C C . GLN A 1 99 ? 55.822 7.758 8.572 1.00 12.16 132 GLN A C 1
ATOM 833 O O . GLN A 1 99 ? 56.036 6.935 9.488 1.00 13.00 132 GLN A O 1
ATOM 839 N N . ALA A 1 100 ? 54.626 8.327 8.377 1.00 10.84 133 ALA A N 1
ATOM 840 C CA . ALA A 1 100 ? 53.455 8.060 9.243 1.00 10.43 133 ALA A CA 1
ATOM 841 C C . ALA A 1 100 ? 52.652 6.849 8.720 1.00 9.92 133 ALA A C 1
ATOM 842 O O . ALA A 1 100 ? 51.645 6.512 9.348 1.00 9.91 133 ALA A O 1
ATOM 844 N N . GLY A 1 101 ? 53.048 6.259 7.591 1.00 9.99 134 GLY A N 1
ATOM 845 C CA . GLY A 1 101 ? 52.315 5.131 6.969 1.00 10.15 134 GLY A CA 1
ATOM 846 C C . GLY A 1 101 ? 51.022 5.568 6.303 1.00 10.06 134 GLY A C 1
ATOM 847 O O . GLY A 1 101 ? 50.045 4.780 6.266 1.00 10.77 134 GLY A O 1
ATOM 848 N N . ILE A 1 102 ? 50.989 6.796 5.788 1.00 9.16 135 ILE A N 1
ATOM 849 C CA . ILE A 1 102 ? 49.768 7.385 5.179 1.00 9.02 135 ILE A CA 1
ATOM 850 C C . ILE A 1 102 ? 49.909 7.335 3.664 1.00 9.44 135 ILE A C 1
ATOM 851 O O . ILE A 1 102 ? 50.935 7.786 3.139 1.00 8.74 135 ILE A O 1
ATOM 856 N N . HIS A 1 103 ? 48.850 6.907 2.979 1.00 9.35 136 HIS A N 1
ATOM 857 C CA . HIS A 1 103 ? 48.854 6.693 1.520 1.00 10.00 136 HIS A CA 1
ATOM 858 C C . HIS A 1 103 ? 47.872 7.577 0.769 1.00 10.63 136 HIS A C 1
ATOM 859 O O . HIS A 1 103 ? 47.990 7.614 -0.435 1.00 11.77 136 HIS A O 1
ATOM 866 N N . ARG A 1 104 ? 46.917 8.219 1.430 1.00 10.16 137 ARG A N 1
ATOM 867 C CA . ARG A 1 104 ? 45.874 8.982 0.718 1.00 10.48 137 ARG A CA 1
ATOM 868 C C . ARG A 1 104 ? 45.941 10.428 1.198 1.00 10.26 137 ARG A C 1
ATOM 869 O O . ARG A 1 104 ? 45.911 10.634 2.411 1.00 10.24 137 ARG A O 1
ATOM 877 N N . ILE A 1 105 ? 46.038 11.368 0.274 1.00 9.86 138 ILE A N 1
ATOM 878 C CA . ILE A 1 105 ? 45.985 12.825 0.585 1.00 10.43 138 ILE A CA 1
ATOM 879 C C . ILE A 1 105 ? 44.868 13.413 -0.263 1.00 9.52 138 ILE A C 1
ATOM 880 O O . ILE A 1 105 ? 44.891 13.258 -1.484 1.00 8.97 138 ILE A O 1
ATOM 885 N N . GLY A 1 106 ? 43.935 14.093 0.386 1.00 9.21 139 GLY A N 1
ATOM 886 C CA . GLY A 1 106 ? 42.765 14.642 -0.312 1.00 8.94 139 GLY A CA 1
ATOM 887 C C . GLY A 1 106 ? 42.467 16.053 0.093 1.00 9.36 139 GLY A C 1
ATOM 888 O O . GLY A 1 106 ? 42.850 16.465 1.185 1.00 10.18 139 GLY A O 1
ATOM 889 N N . GLY A 1 107 ? 41.749 16.753 -0.764 1.00 8.88 140 GLY A N 1
ATOM 890 C CA . GLY A 1 107 ? 41.262 18.115 -0.499 1.00 9.68 140 GLY A CA 1
ATOM 891 C C . GLY A 1 107 ? 41.681 18.998 -1.635 1.00 9.67 140 GLY A C 1
ATOM 892 O O . GLY A 1 107 ? 41.639 18.544 -2.812 1.00 11.40 140 GLY A O 1
ATOM 893 N N . THR A 1 108 ? 42.127 20.202 -1.318 1.00 9.44 141 THR A N 1
ATOM 894 C CA . THR A 1 108 ? 42.621 21.141 -2.339 1.00 9.95 141 THR A CA 1
ATOM 895 C C . THR A 1 108 ? 44.137 21.003 -2.351 1.00 9.97 141 THR A C 1
ATOM 896 O O . THR A 1 108 ? 44.826 21.854 -1.799 1.00 9.42 141 THR A O 1
ATOM 900 N N . VAL A 1 109 ? 44.602 19.961 -3.030 1.00 10.52 142 VAL A N 1
ATOM 901 C CA A VAL A 1 109 ? 46.043 19.657 -3.267 0.50 10.04 142 VAL A CA 1
ATOM 902 C CA B VAL A 1 109 ? 46.059 19.717 -3.245 0.50 11.13 142 VAL A CA 1
ATOM 903 C C . VAL A 1 109 ? 46.443 20.188 -4.652 1.00 10.75 142 VAL A C 1
ATOM 904 O O . VAL A 1 109 ? 47.589 20.000 -5.050 1.00 10.92 142 VAL A O 1
ATOM 911 N N . TYR A 1 110 ? 45.524 20.865 -5.336 1.00 9.81 143 TYR A N 1
ATOM 912 C CA . TYR A 1 110 ? 45.620 21.196 -6.773 1.00 9.44 143 TYR A CA 1
ATOM 913 C C . TYR A 1 110 ? 45.470 22.692 -7.021 1.00 9.17 143 TYR A C 1
ATOM 914 O O . TYR A 1 110 ? 45.528 23.131 -8.171 1.00 9.35 143 TYR A O 1
ATOM 923 N N . SER A 1 111 ? 45.318 23.479 -5.968 1.00 9.75 144 SER A N 1
ATOM 924 C CA . SER A 1 111 ? 45.102 24.938 -6.044 1.00 10.04 144 SER A CA 1
ATOM 925 C C . SER A 1 111 ? 45.287 25.465 -4.617 1.00 11.57 144 SER A C 1
ATOM 926 O O . SER A 1 111 ? 46.145 24.922 -3.920 1.00 14.41 144 SER A O 1
ATOM 929 N N . TYR A 1 112 ? 44.602 26.515 -4.205 1.00 10.68 145 TYR A N 1
ATOM 930 C CA . TYR A 1 112 ? 44.645 26.977 -2.803 1.00 10.63 145 TYR A CA 1
ATOM 931 C C . TYR A 1 112 ? 43.221 27.060 -2.275 1.00 10.62 145 TYR A C 1
ATOM 932 O O . TYR A 1 112 ? 42.238 27.074 -3.054 1.00 10.40 145 TYR A O 1
ATOM 941 N N . TRP A 1 113 ? 43.130 27.031 -0.957 1.00 11.39 146 TRP A N 1
ATOM 942 C CA . TRP A 1 113 ? 41.856 27.006 -0.207 1.00 11.20 146 TRP A CA 1
ATOM 943 C C . TRP A 1 113 ? 42.041 27.686 1.141 1.00 11.94 146 TRP A C 1
ATOM 944 O O . TRP A 1 113 ? 43.081 27.521 1.762 1.00 12.53 146 TRP A O 1
ATOM 955 N N . PRO A 1 114 ? 41.018 28.390 1.677 1.00 12.19 147 PRO A N 1
ATOM 956 C CA . PRO A 1 114 ? 39.820 28.757 0.922 1.00 12.78 147 PRO A CA 1
ATOM 957 C C . PRO A 1 114 ? 40.118 29.887 -0.069 1.00 12.83 147 PRO A C 1
ATOM 958 O O . PRO A 1 114 ? 41.002 30.695 0.173 1.00 13.68 147 PRO A O 1
ATOM 962 N N . VAL A 1 115 ? 39.456 29.888 -1.215 1.00 13.08 148 VAL A N 1
ATOM 963 C CA A VAL A 1 115 ? 39.732 30.896 -2.269 0.50 12.97 148 VAL A CA 1
ATOM 964 C CA B VAL A 1 115 ? 39.747 30.910 -2.265 0.50 13.71 148 VAL A CA 1
ATOM 965 C C . VAL A 1 115 ? 39.338 32.286 -1.718 1.00 14.59 148 VAL A C 1
ATOM 966 O O . VAL A 1 115 ? 38.392 32.367 -0.913 1.00 15.50 148 VAL A O 1
ATOM 973 N N . ASP A 1 116 ? 40.035 33.316 -2.165 1.00 15.39 149 ASP A N 1
ATOM 974 C CA . ASP A 1 116 ? 39.857 34.742 -1.793 1.00 17.64 149 ASP A CA 1
ATOM 975 C C . ASP A 1 116 ? 39.387 35.444 -3.058 1.00 16.53 149 ASP A C 1
ATOM 976 O O . ASP A 1 116 ? 40.217 35.615 -3.963 1.00 17.88 149 ASP A O 1
ATOM 981 N N . TYR A 1 117 ? 38.101 35.810 -3.143 1.00 16.21 150 TYR A N 1
ATOM 982 C CA . TYR A 1 117 ? 37.537 36.376 -4.390 1.00 15.83 150 TYR A CA 1
ATOM 983 C C . TYR A 1 117 ? 37.728 37.897 -4.405 1.00 18.07 150 TYR A C 1
ATOM 984 O O . TYR A 1 117 ? 37.200 38.516 -5.327 1.00 18.20 150 TYR A O 1
ATOM 993 N N . SER A 1 118 ? 38.492 38.473 -3.475 1.00 20.05 151 SER A N 1
ATOM 994 C CA . SER A 1 118 ? 38.713 39.949 -3.402 1.00 21.43 151 SER A CA 1
ATOM 995 C C . SER A 1 118 ? 39.592 40.418 -4.568 1.00 23.13 151 SER A C 1
ATOM 996 O O . SER A 1 118 ? 39.569 41.616 -4.877 1.00 26.45 151 SER A O 1
ATOM 999 N N . GLY A 1 119 ? 40.329 39.523 -5.214 1.00 21.17 152 GLY A N 1
ATOM 1000 C CA . GLY A 1 119 ? 41.189 39.847 -6.359 1.00 21.31 152 GLY A CA 1
ATOM 1001 C C . GLY A 1 119 ? 40.802 39.031 -7.582 1.00 22.13 152 GLY A C 1
ATOM 1002 O O . GLY A 1 119 ? 40.014 38.091 -7.479 1.00 20.73 152 GLY A O 1
ATOM 1003 N N . PRO A 1 120 ? 41.343 39.359 -8.771 1.00 22.11 153 PRO A N 1
ATOM 1004 C CA . PRO A 1 120 ? 40.986 38.643 -9.986 1.00 22.60 153 PRO A CA 1
ATOM 1005 C C . PRO A 1 120 ? 41.620 37.248 -10.056 1.00 20.67 153 PRO A C 1
ATOM 1006 O O . PRO A 1 120 ? 42.615 36.940 -9.365 1.00 19.66 153 PRO A O 1
ATOM 1010 N N . PHE A 1 121 ? 41.018 36.423 -10.900 1.00 19.19 154 PHE A N 1
ATOM 1011 C CA . PHE A 1 121 ? 41.542 35.081 -11.223 1.00 18.20 154 PHE A CA 1
ATOM 1012 C C . PHE A 1 121 ? 41.266 34.791 -12.687 1.00 18.91 154 PHE A C 1
ATOM 1013 O O . PHE A 1 121 ? 40.386 35.391 -13.321 1.00 18.81 154 PHE A O 1
ATOM 1021 N N . ASP A 1 122 ? 42.017 33.833 -13.203 1.00 16.86 155 ASP A N 1
ATOM 1022 C CA . ASP A 1 122 ? 41.960 33.368 -14.602 1.00 17.71 155 ASP A CA 1
ATOM 1023 C C . ASP A 1 122 ? 41.735 31.860 -14.518 1.00 15.98 155 ASP A C 1
ATOM 1024 O O . ASP A 1 122 ? 42.733 31.105 -14.286 1.00 17.30 155 ASP A O 1
ATOM 1029 N N . LYS A 1 123 ? 40.473 31.432 -14.617 1.00 14.70 156 LYS A N 1
ATOM 1030 C CA . LYS A 1 123 ? 40.144 30.004 -14.391 1.00 14.46 156 LYS A CA 1
ATOM 1031 C C . LYS A 1 123 ? 40.870 29.127 -15.414 1.00 14.18 156 LYS A C 1
ATOM 1032 O O . LYS A 1 123 ? 41.488 28.130 -15.051 1.00 13.83 156 LYS A O 1
ATOM 1038 N N . PRO A 1 124 ? 40.829 29.410 -16.737 1.00 14.98 157 PRO A N 1
ATOM 1039 C CA . PRO A 1 124 ? 41.579 28.595 -17.692 1.00 14.31 157 PRO A CA 1
ATOM 1040 C C . PRO A 1 124 ? 43.086 28.499 -17.417 1.00 13.88 157 PRO A C 1
ATOM 1041 O O . PRO A 1 124 ? 43.635 27.418 -17.583 1.00 14.13 157 PRO A O 1
ATOM 1045 N N . ALA A 1 125 ? 43.738 29.615 -17.095 1.00 14.97 158 ALA A N 1
ATOM 1046 C CA . ALA A 1 125 ? 45.197 29.628 -16.852 1.00 14.44 158 ALA A CA 1
ATOM 1047 C C . ALA A 1 125 ? 45.486 28.816 -15.585 1.00 14.61 158 ALA A C 1
ATOM 1048 O O . ALA A 1 125 ? 46.468 28.039 -15.589 1.00 13.95 158 ALA A O 1
ATOM 1050 N N . ALA A 1 126 ? 44.690 29.003 -14.537 1.00 13.44 159 ALA A N 1
ATOM 1051 C CA . ALA A 1 126 ? 44.882 28.289 -13.257 1.00 13.23 159 ALA A CA 1
ATOM 1052 C C . ALA A 1 126 ? 44.686 26.797 -13.506 1.00 12.78 159 ALA A C 1
ATOM 1053 O O . ALA A 1 126 ? 45.437 25.984 -12.927 1.00 11.76 159 ALA A O 1
ATOM 1055 N N . ARG A 1 127 ? 43.692 26.435 -14.312 1.00 12.14 160 ARG A N 1
ATOM 1056 C CA . ARG A 1 127 ? 43.388 25.005 -14.544 1.00 12.49 160 ARG A CA 1
ATOM 1057 C C . ARG A 1 127 ? 44.591 24.347 -15.229 1.00 12.88 160 ARG A C 1
ATOM 1058 O O . ARG A 1 127 ? 44.960 23.234 -14.880 1.00 12.49 160 ARG A O 1
ATOM 1066 N N . LYS A 1 128 ? 45.176 25.027 -16.207 1.00 13.24 161 LYS A N 1
ATOM 1067 C CA . LYS A 1 128 ? 46.309 24.464 -16.957 1.00 14.70 161 LYS A CA 1
ATOM 1068 C C . LYS A 1 128 ? 47.498 24.235 -16.000 1.00 12.99 161 LYS A C 1
ATOM 1069 O O . LYS A 1 128 ? 48.073 23.134 -16.017 1.00 13.31 161 LYS A O 1
ATOM 1075 N N . HIS A 1 129 ? 47.835 25.224 -15.174 1.00 12.83 162 HIS A N 1
ATOM 1076 C CA . HIS A 1 129 ? 48.947 25.099 -14.186 1.00 12.13 162 HIS A CA 1
ATOM 1077 C C . HIS A 1 129 ? 48.611 23.981 -13.192 1.00 10.80 162 HIS A C 1
ATOM 1078 O O . HIS A 1 129 ? 49.465 23.167 -12.834 1.00 10.99 162 HIS A O 1
ATOM 1085 N N . SER A 1 130 ? 47.363 23.954 -12.729 1.00 10.64 163 SER A N 1
ATOM 1086 C CA . SER A 1 130 ? 46.882 22.960 -11.748 1.00 10.17 163 SER A CA 1
ATOM 1087 C C . SER A 1 130 ? 47.137 21.537 -12.255 1.00 9.95 163 SER A C 1
ATOM 1088 O O . SER A 1 130 ? 47.714 20.695 -11.542 1.00 10.51 163 SER A O 1
ATOM 1091 N N . ILE A 1 131 ? 46.782 21.277 -13.506 1.00 9.85 164 ILE A N 1
ATOM 1092 C CA . ILE A 1 131 ? 46.962 19.937 -14.091 1.00 10.41 164 ILE A CA 1
ATOM 1093 C C . ILE A 1 131 ? 48.466 19.635 -14.149 1.00 10.69 164 ILE A C 1
ATOM 1094 O O . ILE A 1 131 ? 48.825 18.499 -13.821 1.00 10.24 164 ILE A O 1
ATOM 1099 N N . GLU A 1 132 ? 49.290 20.569 -14.634 1.00 11.68 165 GLU A N 1
ATOM 1100 C CA . GLU A 1 132 ? 50.747 20.322 -14.770 1.00 12.64 165 GLU A CA 1
ATOM 1101 C C . GLU A 1 132 ? 51.328 20.015 -13.376 1.00 11.51 165 GLU A C 1
ATOM 1102 O O . GLU A 1 132 ? 52.071 19.013 -13.238 1.00 11.97 165 GLU A O 1
ATOM 1108 N N . SER A 1 133 ? 50.930 20.782 -12.360 1.00 10.69 166 SER A N 1
ATOM 1109 C CA . SER A 1 133 ? 51.434 20.600 -10.978 1.00 10.82 166 SER A CA 1
ATOM 1110 C C . SER A 1 133 ? 50.998 19.232 -10.445 1.00 11.06 166 SER A C 1
ATOM 1111 O O . SER A 1 133 ? 51.794 18.507 -9.822 1.00 11.15 166 SER A O 1
ATOM 1114 N N . VAL A 1 134 ? 49.734 18.890 -10.639 1.00 9.84 167 VAL A N 1
ATOM 1115 C CA . VAL A 1 134 ? 49.196 17.614 -10.102 1.00 10.31 167 VAL A CA 1
ATOM 1116 C C . VAL A 1 134 ? 49.875 16.415 -10.786 1.00 10.92 167 VAL A C 1
ATOM 1117 O O . VAL A 1 134 ? 50.156 15.405 -10.126 1.00 10.30 167 VAL A O 1
ATOM 1121 N N . ARG A 1 135 ? 50.162 16.507 -12.081 1.00 11.04 168 ARG A N 1
ATOM 1122 C CA . ARG A 1 135 ? 50.913 15.417 -12.750 1.00 12.07 168 ARG A CA 1
ATOM 1123 C C . ARG A 1 135 ? 52.289 15.255 -12.087 1.00 11.55 168 ARG A C 1
ATOM 1124 O O . ARG A 1 135 ? 52.697 14.126 -11.865 1.00 12.60 168 ARG A O 1
ATOM 1132 N N . GLU A 1 136 ? 52.992 16.344 -11.814 1.00 11.90 169 GLU A N 1
ATOM 1133 C CA . GLU A 1 136 ? 54.340 16.280 -11.193 1.00 12.43 169 GLU A CA 1
ATOM 1134 C C . GLU A 1 136 ? 54.224 15.646 -9.801 1.00 12.18 169 GLU A C 1
ATOM 1135 O O . GLU A 1 136 ? 55.025 14.763 -9.446 1.00 10.99 169 GLU A O 1
ATOM 1141 N N . LEU A 1 137 ? 53.202 16.038 -9.047 1.00 10.70 170 LEU A N 1
ATOM 1142 C CA . LEU A 1 137 ? 53.014 15.523 -7.679 1.00 11.06 170 LEU A CA 1
ATOM 1143 C C . LEU A 1 137 ? 52.594 14.057 -7.699 1.00 10.34 170 LEU A C 1
ATOM 1144 O O . LEU A 1 137 ? 52.986 13.304 -6.792 1.00 10.41 170 LEU A O 1
ATOM 1149 N N . ALA A 1 138 ? 51.785 13.653 -8.674 1.00 10.40 171 ALA A N 1
ATOM 1150 C CA . ALA A 1 138 ? 51.380 12.252 -8.843 1.00 10.75 171 ALA A CA 1
ATOM 1151 C C . ALA A 1 138 ? 52.621 11.395 -9.092 1.00 11.05 171 ALA A C 1
ATOM 1152 O O . ALA A 1 138 ? 52.693 10.295 -8.559 1.00 10.92 171 ALA A O 1
ATOM 1154 N N . GLU A 1 139 ? 53.544 11.870 -9.914 1.00 11.92 172 GLU A N 1
ATOM 1155 C CA . GLU A 1 139 ? 54.768 11.109 -10.230 1.00 12.32 172 GLU A CA 1
ATOM 1156 C C . GLU A 1 139 ? 55.592 10.989 -8.942 1.00 10.66 172 GLU A C 1
ATOM 1157 O O . GLU A 1 139 ? 56.063 9.892 -8.598 1.00 11.44 172 GLU A O 1
ATOM 1163 N N . TYR A 1 140 ? 55.698 12.064 -8.174 1.00 10.35 173 TYR A N 1
ATOM 1164 C CA . TYR A 1 140 ? 56.483 12.062 -6.917 1.00 9.96 173 TYR A CA 1
ATOM 1165 C C . TYR A 1 140 ? 55.855 11.077 -5.935 1.00 9.97 173 TYR A C 1
ATOM 1166 O O . TYR A 1 140 ? 56.542 10.344 -5.194 1.00 10.29 173 TYR A O 1
ATOM 1175 N N . ALA A 1 141 ? 54.520 11.016 -5.949 1.00 9.18 174 ALA A N 1
ATOM 1176 C CA . ALA A 1 141 ? 53.740 10.179 -5.004 1.00 9.57 174 ALA A CA 1
ATOM 1177 C C . ALA A 1 141 ? 54.001 8.684 -5.225 1.00 10.70 174 ALA A C 1
ATOM 1178 O O . ALA A 1 141 ? 53.795 7.897 -4.277 1.00 11.55 174 ALA A O 1
ATOM 1180 N N . ARG A 1 142 ? 54.368 8.281 -6.446 1.00 11.36 175 ARG A N 1
ATOM 1181 C CA . ARG A 1 142 ? 54.464 6.832 -6.784 1.00 13.88 175 ARG A CA 1
ATOM 1182 C C . ARG A 1 142 ? 55.443 6.105 -5.866 1.00 13.02 175 ARG A C 1
ATOM 1183 O O . ARG A 1 142 ? 55.146 4.958 -5.465 1.00 13.48 175 ARG A O 1
ATOM 1191 N N . GLN A 1 143 ? 56.559 6.724 -5.505 1.00 13.26 176 GLN A N 1
ATOM 1192 C CA . GLN A 1 143 ? 57.619 6.100 -4.670 1.00 13.97 176 GLN A CA 1
ATOM 1193 C C . GLN A 1 143 ? 57.064 5.692 -3.302 1.00 13.30 176 GLN A C 1
ATOM 1194 O O . GLN A 1 143 ? 57.658 4.798 -2.654 1.00 13.45 176 GLN A O 1
ATOM 1200 N N . TYR A 1 144 ? 55.961 6.317 -2.864 1.00 11.63 177 TYR A N 1
ATOM 1201 C CA . TYR A 1 144 ? 55.359 6.056 -1.543 1.00 10.86 177 TYR A CA 1
ATOM 1202 C C . TYR A 1 144 ? 53.988 5.377 -1.663 1.00 10.77 177 TYR A C 1
ATOM 1203 O O . TYR A 1 144 ? 53.291 5.270 -0.643 1.00 11.20 177 TYR A O 1
ATOM 1212 N N . ASN A 1 145 ? 53.593 4.954 -2.869 1.00 10.76 178 ASN A N 1
ATOM 1213 C CA . ASN A 1 145 ? 52.247 4.411 -3.149 1.00 11.73 178 ASN A CA 1
ATOM 1214 C C . ASN A 1 145 ? 51.198 5.358 -2.561 1.00 10.26 178 ASN A C 1
ATOM 1215 O O . ASN A 1 145 ? 50.272 4.917 -1.885 1.00 9.73 178 ASN A O 1
ATOM 1220 N N . ILE A 1 146 ? 51.329 6.644 -2.886 1.00 9.39 179 ILE A N 1
ATOM 1221 C CA . ILE A 1 146 ? 50.347 7.670 -2.449 1.00 9.33 179 ILE A CA 1
ATOM 1222 C C . ILE A 1 146 ? 49.374 7.947 -3.575 1.00 9.46 179 ILE A C 1
ATOM 1223 O O . ILE A 1 146 ? 49.778 7.969 -4.753 1.00 9.37 179 ILE A O 1
ATOM 1228 N N . THR A 1 147 ? 48.119 8.122 -3.188 1.00 8.95 180 THR A N 1
ATOM 1229 C CA . THR A 1 147 ? 47.016 8.524 -4.075 1.00 9.33 180 THR A CA 1
ATOM 1230 C C . THR A 1 147 ? 46.576 9.939 -3.686 1.00 8.95 180 THR A C 1
ATOM 1231 O O . THR A 1 147 ? 46.445 10.220 -2.496 1.00 9.02 180 THR A O 1
ATOM 1235 N N . LEU A 1 148 ? 46.429 10.782 -4.681 1.00 8.69 181 LEU A N 1
ATOM 1236 C CA . LEU A 1 148 ? 45.912 12.158 -4.568 1.00 9.00 181 LEU A CA 1
ATOM 1237 C C . LEU A 1 148 ? 44.414 12.118 -4.828 1.00 8.99 181 LEU A C 1
ATOM 1238 O O . LEU A 1 148 ? 43.981 11.610 -5.898 1.00 8.94 181 LEU A O 1
ATOM 1243 N N . LEU A 1 149 ? 43.649 12.741 -3.935 1.00 8.88 182 LEU A N 1
ATOM 1244 C CA A LEU A 1 149 ? 42.171 12.821 -4.037 0.50 8.63 182 LEU A CA 1
ATOM 1245 C CA B LEU A 1 149 ? 42.172 12.825 -4.041 0.50 8.65 182 LEU A CA 1
ATOM 1246 C C . LEU A 1 149 ? 41.789 14.278 -4.305 1.00 8.81 182 LEU A C 1
ATOM 1247 O O . LEU A 1 149 ? 42.044 15.130 -3.456 1.00 9.31 182 LEU A O 1
ATOM 1256 N N . ILE A 1 150 ? 41.263 14.533 -5.491 1.00 8.26 183 ILE A N 1
ATOM 1257 C CA . ILE A 1 150 ? 40.923 15.889 -5.966 1.00 8.10 183 ILE A CA 1
ATOM 1258 C C . ILE A 1 150 ? 39.511 16.187 -5.484 1.00 8.38 183 ILE A C 1
ATOM 1259 O O . ILE A 1 150 ? 38.561 15.654 -6.071 1.00 9.37 183 ILE A O 1
ATOM 1264 N N . GLU A 1 151 ? 39.361 17.052 -4.496 1.00 8.68 184 GLU A N 1
ATOM 1265 C CA . GLU A 1 151 ? 38.017 17.310 -3.937 1.00 9.52 184 GLU A CA 1
ATOM 1266 C C . GLU A 1 151 ? 37.243 18.291 -4.828 1.00 9.49 184 GLU A C 1
ATOM 1267 O O . GLU A 1 151 ? 37.789 19.299 -5.276 1.00 10.02 184 GLU A O 1
ATOM 1273 N N . THR A 1 152 ? 35.961 17.996 -5.010 1.00 9.39 185 THR A N 1
ATOM 1274 C CA . THR A 1 152 ? 34.997 18.823 -5.736 1.00 9.53 185 THR A CA 1
ATOM 1275 C C . THR A 1 152 ? 34.306 19.710 -4.695 1.00 9.33 185 THR A C 1
ATOM 1276 O O . THR A 1 152 ? 33.849 19.166 -3.707 1.00 9.16 185 THR A O 1
ATOM 1280 N N . LEU A 1 153 ? 34.420 21.019 -4.853 1.00 9.43 186 LEU A N 1
ATOM 1281 C CA . LEU A 1 153 ? 34.061 22.005 -3.809 1.00 10.24 186 LEU A CA 1
ATOM 1282 C C . LEU A 1 153 ? 32.968 22.931 -4.326 1.00 9.34 186 LEU A C 1
ATOM 1283 O O . LEU A 1 153 ? 32.938 23.239 -5.517 1.00 9.24 186 LEU A O 1
ATOM 1288 N N . ASN A 1 154 ? 32.207 23.510 -3.413 1.00 8.65 187 ASN A N 1
ATOM 1289 C CA . ASN A 1 154 ? 31.239 24.563 -3.787 1.00 8.14 187 ASN A CA 1
ATOM 1290 C C . ASN A 1 154 ? 31.935 25.830 -4.276 1.00 8.66 187 ASN A C 1
ATOM 1291 O O . ASN A 1 154 ? 33.112 26.103 -3.955 1.00 9.09 187 ASN A O 1
ATOM 1296 N N . ARG A 1 155 ? 31.156 26.613 -5.024 1.00 8.13 188 ARG A N 1
ATOM 1297 C CA . ARG A 1 155 ? 31.608 27.843 -5.699 1.00 8.61 188 ARG A CA 1
ATOM 1298 C C . ARG A 1 155 ? 32.243 28.858 -4.739 1.00 8.94 188 ARG A C 1
ATOM 1299 O O . ARG A 1 155 ? 33.020 29.700 -5.220 1.00 9.40 188 ARG A O 1
ATOM 1307 N N . PHE A 1 156 ? 31.875 28.860 -3.468 1.00 8.65 189 PHE A N 1
ATOM 1308 C CA . PHE A 1 156 ? 32.339 29.883 -2.505 1.00 9.22 189 PHE A CA 1
ATOM 1309 C C . PHE A 1 156 ? 33.763 29.554 -2.053 1.00 10.35 189 PHE A C 1
ATOM 1310 O O . PHE A 1 156 ? 34.432 30.491 -1.553 1.00 11.41 189 PHE A O 1
ATOM 1318 N N . GLU A 1 157 ? 34.154 28.274 -2.132 1.00 9.83 190 GLU A N 1
ATOM 1319 C CA . GLU A 1 157 ? 35.433 27.807 -1.538 1.00 10.39 190 GLU A CA 1
ATOM 1320 C C . GLU A 1 157 ? 36.511 27.663 -2.609 1.00 10.80 190 GLU A C 1
ATOM 1321 O O . GLU A 1 157 ? 37.706 27.673 -2.249 1.00 11.14 190 GLU A O 1
ATOM 1327 N N . GLN A 1 158 ? 36.115 27.540 -3.872 1.00 10.72 191 GLN A N 1
ATOM 1328 C CA . GLN A 1 158 ? 37.040 27.361 -5.016 1.00 11.03 191 GLN A CA 1
ATOM 1329 C C . GLN A 1 158 ? 36.283 27.628 -6.310 1.00 10.91 191 GLN A C 1
ATOM 1330 O O . GLN A 1 158 ? 35.039 27.490 -6.308 1.00 10.91 191 GLN A O 1
ATOM 1336 N N . PHE A 1 159 ? 37.006 27.873 -7.396 1.00 11.28 192 PHE A N 1
ATOM 1337 C CA . PHE A 1 159 ? 36.404 28.157 -8.724 1.00 11.60 192 PHE A CA 1
ATOM 1338 C C . PHE A 1 159 ? 36.733 27.078 -9.756 1.00 11.55 192 PHE A C 1
ATOM 1339 O O . PHE A 1 159 ? 36.092 27.074 -10.814 1.00 10.95 192 PHE A O 1
ATOM 1347 N N . LEU A 1 160 ? 37.693 26.182 -9.504 1.00 10.50 193 LEU A N 1
ATOM 1348 C CA . LEU A 1 160 ? 38.169 25.308 -10.606 1.00 10.60 193 LEU A CA 1
ATOM 1349 C C . LEU A 1 160 ? 37.195 24.142 -10.866 1.00 10.26 193 LEU A C 1
ATOM 1350 O O . LEU A 1 160 ? 36.833 23.905 -12.051 1.00 11.00 193 LEU A O 1
ATOM 1355 N N . LEU A 1 161 ? 36.843 23.383 -9.826 1.00 9.63 194 LEU A N 1
ATOM 1356 C CA . LEU A 1 161 ? 36.068 22.120 -9.935 1.00 9.41 194 LEU A CA 1
ATOM 1357 C C . LEU A 1 161 ? 34.885 22.221 -8.974 1.00 9.56 194 LEU A C 1
ATOM 1358 O O . LEU A 1 161 ? 35.036 21.886 -7.776 1.00 9.36 194 LEU A O 1
ATOM 1363 N N . ASN A 1 162 ? 33.741 22.665 -9.462 1.00 9.27 195 ASN A N 1
ATOM 1364 C CA . ASN A 1 162 ? 32.570 22.904 -8.576 1.00 9.50 195 ASN A CA 1
ATOM 1365 C C . ASN A 1 162 ? 31.529 21.794 -8.709 1.00 9.74 195 ASN A C 1
ATOM 1366 O O . ASN A 1 162 ? 30.628 21.741 -7.895 1.00 10.01 195 ASN A O 1
ATOM 1371 N N . ASP A 1 163 ? 31.621 20.931 -9.714 1.00 9.33 196 ASP A N 1
ATOM 1372 C CA . ASP A 1 163 ? 30.701 19.779 -9.770 1.00 9.91 196 ASP A CA 1
ATOM 1373 C C . ASP A 1 163 ? 31.429 18.546 -10.308 1.00 10.03 196 ASP A C 1
ATOM 1374 O O . ASP A 1 163 ? 32.603 18.654 -10.748 1.00 9.37 196 ASP A O 1
ATOM 1379 N N . ALA A 1 164 ? 30.753 17.411 -10.221 1.00 10.40 197 ALA A N 1
ATOM 1380 C CA . ALA A 1 164 ? 31.304 16.090 -10.603 1.00 10.59 197 ALA A CA 1
ATOM 1381 C C . ALA A 1 164 ? 31.670 16.122 -12.083 1.00 11.02 197 ALA A C 1
ATOM 1382 O O . ALA A 1 164 ? 32.733 15.559 -12.416 1.00 11.40 197 ALA A O 1
ATOM 1384 N N . GLU A 1 165 ? 30.911 16.820 -12.925 1.00 11.81 198 GLU A N 1
ATOM 1385 C CA . GLU A 1 165 ? 31.259 16.944 -14.374 1.00 13.22 198 GLU A CA 1
ATOM 1386 C C . GLU A 1 165 ? 32.632 17.601 -14.502 1.00 11.97 198 GLU A C 1
ATOM 1387 O O . GLU A 1 165 ? 33.459 17.127 -15.282 1.00 12.17 198 GLU A O 1
ATOM 1393 N N . GLU A 1 166 ? 32.870 18.692 -13.788 1.00 11.01 199 GLU A N 1
ATOM 1394 C CA . GLU A 1 166 ? 34.160 19.394 -13.884 1.00 10.85 199 GLU A CA 1
ATOM 1395 C C . GLU A 1 166 ? 35.272 18.517 -13.279 1.00 10.45 199 GLU A C 1
ATOM 1396 O O . GLU A 1 166 ? 36.365 18.457 -13.854 1.00 10.75 199 GLU A O 1
ATOM 1402 N N . ALA A 1 167 ? 35.031 17.841 -12.146 1.00 9.40 200 ALA A N 1
ATOM 1403 C CA . ALA A 1 167 ? 36.084 17.087 -11.444 1.00 9.34 200 ALA A CA 1
ATOM 1404 C C . ALA A 1 167 ? 36.461 15.869 -12.289 1.00 9.71 200 ALA A C 1
ATOM 1405 O O . ALA A 1 167 ? 37.658 15.577 -12.403 1.00 9.76 200 ALA A O 1
ATOM 1407 N N . VAL A 1 168 ? 35.463 15.196 -12.857 1.00 10.38 201 VAL A N 1
ATOM 1408 C CA . VAL A 1 168 ? 35.761 14.013 -13.722 1.00 10.89 201 VAL A CA 1
ATOM 1409 C C . VAL A 1 168 ? 36.536 14.474 -14.952 1.00 10.81 201 VAL A C 1
ATOM 1410 O O . VAL A 1 168 ? 37.552 13.796 -15.296 1.00 10.85 201 VAL A O 1
ATOM 1414 N N . ALA A 1 169 ? 36.139 15.570 -15.589 1.00 10.91 202 ALA A N 1
ATOM 1415 C CA . ALA A 1 169 ? 36.868 16.063 -16.794 1.00 10.70 202 ALA A CA 1
ATOM 1416 C C . ALA A 1 169 ? 38.337 16.336 -16.440 1.00 10.58 202 ALA A C 1
ATOM 1417 O O . ALA A 1 169 ? 39.268 15.926 -17.179 1.00 11.44 202 ALA A O 1
ATOM 1419 N N . TYR A 1 170 ? 38.558 17.019 -15.311 1.00 9.88 203 TYR A N 1
ATOM 1420 C CA . TYR A 1 170 ? 39.909 17.366 -14.805 1.00 9.45 203 TYR A CA 1
ATOM 1421 C C . TYR A 1 170 ? 40.733 16.092 -14.562 1.00 9.37 203 TYR A C 1
ATOM 1422 O O . TYR A 1 170 ? 41.871 15.952 -15.030 1.00 9.29 203 TYR A O 1
ATOM 1431 N N . VAL A 1 171 ? 40.202 15.149 -13.798 1.00 9.64 204 VAL A N 1
ATOM 1432 C CA . VAL A 1 171 ? 40.945 13.924 -13.425 1.00 10.29 204 VAL A CA 1
ATOM 1433 C C . VAL A 1 171 ? 41.208 13.072 -14.671 1.00 10.96 204 VAL A C 1
ATOM 1434 O O . VAL A 1 171 ? 42.344 12.548 -14.789 1.00 11.21 204 VAL A O 1
ATOM 1438 N N . LYS A 1 172 ? 40.256 12.977 -15.594 1.00 11.94 205 LYS A N 1
ATOM 1439 C CA . LYS A 1 172 ? 40.537 12.276 -16.877 1.00 12.55 205 LYS A CA 1
ATOM 1440 C C . LYS A 1 172 ? 41.661 12.982 -17.627 1.00 12.49 205 LYS A C 1
ATOM 1441 O O . LYS A 1 172 ? 42.529 12.256 -18.218 1.00 13.26 205 LYS A O 1
ATOM 1447 N N . GLU A 1 173 ? 41.678 14.309 -17.659 1.00 12.02 206 GLU A N 1
ATOM 1448 C CA . GLU A 1 173 ? 42.740 15.058 -18.384 1.00 11.95 206 GLU A CA 1
ATOM 1449 C C . GLU A 1 173 ? 44.093 14.834 -17.697 1.00 12.58 206 GLU A C 1
ATOM 1450 O O . GLU A 1 173 ? 45.118 14.620 -18.411 1.00 12.44 206 GLU A O 1
ATOM 1456 N N . VAL A 1 174 ? 44.138 14.899 -16.364 1.00 10.94 207 VAL A N 1
ATOM 1457 C CA . VAL A 1 174 ? 45.401 14.694 -15.620 1.00 11.32 207 VAL A CA 1
ATOM 1458 C C . VAL A 1 174 ? 46.001 13.364 -16.085 1.00 11.50 207 VAL A C 1
ATOM 1459 O O . VAL A 1 174 ? 47.242 13.297 -16.304 1.00 11.61 207 VAL A O 1
ATOM 1463 N N . ASN A 1 175 ? 45.165 12.332 -16.161 1.00 12.26 208 ASN A N 1
ATOM 1464 C CA . ASN A 1 175 ? 45.489 10.998 -16.727 1.00 13.22 208 ASN A CA 1
ATOM 1465 C C . ASN A 1 175 ? 46.631 10.357 -15.935 1.00 13.67 208 ASN A C 1
ATOM 1466 O O . ASN A 1 175 ? 47.664 9.950 -16.528 1.00 14.38 208 ASN A O 1
ATOM 1471 N N . LYS A 1 176 ? 46.457 10.251 -14.616 1.00 12.30 209 LYS A N 1
ATOM 1472 C CA . LYS A 1 176 ? 47.412 9.536 -13.734 1.00 12.95 209 LYS A CA 1
ATOM 1473 C C . LYS A 1 176 ? 46.615 8.527 -12.929 1.00 13.04 209 LYS A C 1
ATOM 1474 O O . LYS A 1 176 ? 45.565 8.851 -12.370 1.00 12.31 209 LYS A O 1
ATOM 1480 N N . PRO A 1 177 ? 47.085 7.273 -12.836 1.00 13.92 210 PRO A N 1
ATOM 1481 C CA . PRO A 1 177 ? 46.336 6.210 -12.173 1.00 13.90 210 PRO A CA 1
ATOM 1482 C C . PRO A 1 177 ? 46.125 6.476 -10.677 1.00 13.17 210 PRO A C 1
ATOM 1483 O O . PRO A 1 177 ? 45.169 5.946 -10.113 1.00 13.89 210 PRO A O 1
ATOM 1487 N N . ASN A 1 178 ? 46.992 7.292 -10.076 1.00 11.19 211 ASN A N 1
ATOM 1488 C CA . ASN A 1 178 ? 46.958 7.561 -8.620 1.00 10.42 211 ASN A CA 1
ATOM 1489 C C . ASN A 1 178 ? 46.361 8.943 -8.372 1.00 10.25 211 ASN A C 1
ATOM 1490 O O . ASN A 1 178 ? 46.646 9.513 -7.295 1.00 9.62 211 ASN A O 1
ATOM 1495 N N . VAL A 1 179 ? 45.573 9.469 -9.307 1.00 10.40 212 VAL A N 1
ATOM 1496 C CA . VAL A 1 179 ? 44.813 10.733 -9.100 1.00 10.04 212 VAL A CA 1
ATOM 1497 C C . VAL A 1 179 ? 43.332 10.429 -9.319 1.00 10.75 212 VAL A C 1
ATOM 1498 O O . VAL A 1 179 ? 42.939 10.015 -10.441 1.00 11.22 212 VAL A O 1
ATOM 1502 N N . LYS A 1 180 ? 42.542 10.630 -8.273 1.00 10.74 213 LYS A N 1
ATOM 1503 C CA . LYS A 1 180 ? 41.099 10.274 -8.296 1.00 11.23 213 LYS A CA 1
ATOM 1504 C C . LYS A 1 180 ? 40.255 11.425 -7.772 1.00 10.31 213 LYS A C 1
ATOM 1505 O O . LYS A 1 180 ? 40.807 12.408 -7.243 1.00 9.91 213 LYS A O 1
ATOM 1511 N N . VAL A 1 181 ? 38.953 11.324 -7.984 1.00 9.78 214 VAL A N 1
ATOM 1512 C CA . VAL A 1 181 ? 37.981 12.350 -7.513 1.00 9.63 214 VAL A CA 1
ATOM 1513 C C . VAL A 1 181 ? 37.608 12.052 -6.053 1.00 9.34 214 VAL A C 1
ATOM 1514 O O . VAL A 1 181 ? 37.354 10.882 -5.677 1.00 8.49 214 VAL A O 1
ATOM 1518 N N . MET A 1 182 ? 37.538 13.096 -5.230 1.00 8.67 215 MET A N 1
ATOM 1519 C CA . MET A 1 182 ? 36.821 13.010 -3.935 1.00 9.38 215 MET A CA 1
ATOM 1520 C C . MET A 1 182 ? 35.527 13.823 -4.033 1.00 8.49 215 MET A C 1
ATOM 1521 O O . MET A 1 182 ? 35.569 14.997 -4.451 1.00 8.43 215 MET A O 1
ATOM 1526 N N . LEU A 1 183 ? 34.415 13.200 -3.661 1.00 8.89 216 LEU A N 1
ATOM 1527 C CA . LEU A 1 183 ? 33.115 13.907 -3.552 1.00 8.66 216 LEU A CA 1
ATOM 1528 C C . LEU A 1 183 ? 32.828 14.160 -2.082 1.00 8.46 216 LEU A C 1
ATOM 1529 O O . LEU A 1 183 ? 33.322 13.424 -1.239 1.00 7.92 216 LEU A O 1
ATOM 1534 N N . ASP A 1 184 ? 31.987 15.149 -1.799 1.00 8.44 217 ASP A N 1
ATOM 1535 C CA . ASP A 1 184 ? 31.685 15.562 -0.409 1.00 8.40 217 ASP A CA 1
ATOM 1536 C C . ASP A 1 184 ? 30.207 15.929 -0.381 1.00 8.30 217 ASP A C 1
ATOM 1537 O O . ASP A 1 184 ? 29.836 16.792 -1.200 1.00 7.92 217 ASP A O 1
ATOM 1542 N N . THR A 1 185 ? 29.410 15.321 0.487 1.00 8.43 218 THR A N 1
ATOM 1543 C CA . THR A 1 185 ? 27.952 15.609 0.528 1.00 9.23 218 THR A CA 1
ATOM 1544 C C . THR A 1 185 ? 27.715 17.110 0.704 1.00 9.64 218 THR A C 1
ATOM 1545 O O . THR A 1 185 ? 26.770 17.623 0.110 1.00 9.18 218 THR A O 1
ATOM 1549 N N . PHE A 1 186 ? 28.483 17.797 1.528 1.00 9.26 219 PHE A N 1
ATOM 1550 C CA . PHE A 1 186 ? 28.300 19.240 1.777 1.00 9.15 219 PHE A CA 1
ATOM 1551 C C . PHE A 1 186 ? 28.367 20.002 0.446 1.00 9.46 219 PHE A C 1
ATOM 1552 O O . PHE A 1 186 ? 27.532 20.870 0.158 1.00 9.12 219 PHE A O 1
ATOM 1560 N N . HIS A 1 187 ? 29.410 19.721 -0.334 1.00 8.53 220 HIS A N 1
ATOM 1561 C CA . HIS A 1 187 ? 29.690 20.408 -1.621 1.00 7.79 220 HIS A CA 1
ATOM 1562 C C . HIS A 1 187 ? 28.678 19.965 -2.681 1.00 7.76 220 HIS A C 1
ATOM 1563 O O . HIS A 1 187 ? 28.242 20.809 -3.471 1.00 8.49 220 HIS A O 1
ATOM 1570 N N . MET A 1 188 ? 28.367 18.671 -2.756 1.00 7.87 221 MET A N 1
ATOM 1571 C CA . MET A 1 188 ? 27.420 18.139 -3.761 1.00 7.97 221 MET A CA 1
ATOM 1572 C C . MET A 1 188 ? 26.044 18.750 -3.534 1.00 8.52 221 MET A C 1
ATOM 1573 O O . MET A 1 188 ? 25.310 19.016 -4.496 1.00 8.41 221 MET A O 1
ATOM 1578 N N . ASN A 1 189 ? 25.708 18.960 -2.267 1.00 9.27 222 ASN A N 1
ATOM 1579 C CA . ASN A 1 189 ? 24.373 19.459 -1.877 1.00 9.95 222 ASN A CA 1
ATOM 1580 C C . ASN A 1 189 ? 24.162 20.864 -2.437 1.00 10.18 222 ASN A C 1
ATOM 1581 O O . ASN A 1 189 ? 22.974 21.241 -2.584 1.00 11.17 222 ASN A O 1
ATOM 1586 N N . ILE A 1 190 ? 25.224 21.618 -2.673 1.00 9.26 223 ILE A N 1
ATOM 1587 C CA . ILE A 1 190 ? 25.148 22.999 -3.213 1.00 9.64 223 ILE A CA 1
ATOM 1588 C C . ILE A 1 190 ? 25.126 22.919 -4.739 1.00 10.45 223 ILE A C 1
ATOM 1589 O O . ILE A 1 190 ? 24.303 23.626 -5.349 1.00 14.24 223 ILE A O 1
ATOM 1594 N N . GLU A 1 191 ? 26.007 22.149 -5.360 1.00 8.12 224 GLU A N 1
ATOM 1595 C CA . GLU A 1 191 ? 26.279 22.346 -6.797 1.00 7.97 224 GLU A CA 1
ATOM 1596 C C . GLU A 1 191 ? 25.602 21.310 -7.708 1.00 7.98 224 GLU A C 1
ATOM 1597 O O . GLU A 1 191 ? 25.461 21.626 -8.905 1.00 8.01 224 GLU A O 1
ATOM 1603 N N . GLU A 1 192 ? 25.235 20.134 -7.232 1.00 7.76 225 GLU A N 1
ATOM 1604 C CA . GLU A 1 192 ? 24.700 19.067 -8.100 1.00 7.94 225 GLU A CA 1
ATOM 1605 C C . GLU A 1 192 ? 23.189 19.207 -8.235 1.00 8.23 225 GLU A C 1
ATOM 1606 O O . GLU A 1 192 ? 22.501 19.665 -7.308 1.00 8.13 225 GLU A O 1
ATOM 1612 N N . ASP A 1 193 ? 22.658 18.735 -9.358 1.00 8.57 226 ASP A N 1
ATOM 1613 C CA . ASP A 1 193 ? 21.193 18.629 -9.493 1.00 9.43 226 ASP A CA 1
ATOM 1614 C C . ASP A 1 193 ? 20.653 17.594 -8.512 1.00 9.32 226 ASP A C 1
ATOM 1615 O O . ASP A 1 193 ? 19.513 17.718 -8.064 1.00 9.02 226 ASP A O 1
ATOM 1620 N N . HIS A 1 194 ? 21.400 16.519 -8.323 1.00 9.27 227 HIS A N 1
ATOM 1621 C CA . HIS A 1 194 ? 20.964 15.313 -7.578 1.00 9.61 227 HIS A CA 1
ATOM 1622 C C . HIS A 1 194 ? 22.193 14.576 -7.046 1.00 9.37 227 HIS A C 1
ATOM 1623 O O . HIS A 1 194 ? 23.074 14.248 -7.846 1.00 9.29 227 HIS A O 1
ATOM 1630 N N . ILE A 1 195 ? 22.310 14.424 -5.736 1.00 8.61 228 ILE A N 1
ATOM 1631 C CA . ILE A 1 195 ? 23.588 13.940 -5.144 1.00 8.72 228 ILE A CA 1
ATOM 1632 C C . ILE A 1 195 ? 23.889 12.512 -5.632 1.00 9.17 228 ILE A C 1
ATOM 1633 O O . ILE A 1 195 ? 25.005 12.251 -6.090 1.00 8.98 228 ILE A O 1
ATOM 1638 N N . ALA A 1 196 ? 22.919 11.625 -5.550 1.00 9.47 229 ALA A N 1
ATOM 1639 C CA . ALA A 1 196 ? 23.114 10.211 -5.930 1.00 9.57 229 ALA A CA 1
ATOM 1640 C C . ALA A 1 196 ? 23.506 10.115 -7.404 1.00 9.97 229 ALA A C 1
ATOM 1641 O O . ALA A 1 196 ? 24.354 9.282 -7.754 1.00 9.50 229 ALA A O 1
ATOM 1643 N N . ASP A 1 197 ? 22.964 10.965 -8.257 1.00 9.74 230 ASP A N 1
ATOM 1644 C CA . ASP A 1 197 ? 23.327 10.950 -9.693 1.00 11.01 230 ASP A CA 1
ATOM 1645 C C . ASP A 1 197 ? 24.795 11.362 -9.853 1.00 10.55 230 ASP A C 1
ATOM 1646 O O . ASP A 1 197 ? 25.469 10.810 -10.726 1.00 10.76 230 ASP A O 1
ATOM 1651 N N . ALA A 1 198 ? 25.268 12.338 -9.063 1.00 10.06 231 ALA A N 1
ATOM 1652 C CA . ALA A 1 198 ? 26.676 12.782 -9.118 1.00 9.54 231 ALA A CA 1
ATOM 1653 C C . ALA A 1 198 ? 27.615 11.641 -8.719 1.00 9.84 231 ALA A C 1
ATOM 1654 O O . ALA A 1 198 ? 28.681 11.474 -9.366 1.00 9.27 231 ALA A O 1
ATOM 1656 N N . ILE A 1 199 ? 27.254 10.879 -7.693 1.00 8.85 232 ILE A N 1
ATOM 1657 C CA . ILE A 1 199 ? 28.048 9.699 -7.263 1.00 9.42 232 ILE A CA 1
ATOM 1658 C C . ILE A 1 199 ? 28.068 8.664 -8.399 1.00 9.49 232 ILE A C 1
ATOM 1659 O O . ILE A 1 199 ? 29.165 8.216 -8.769 1.00 9.71 232 ILE A O 1
ATOM 1664 N N . ARG A 1 200 ? 26.922 8.330 -8.966 1.00 9.58 233 ARG A N 1
ATOM 1665 C CA . ARG A 1 200 ? 26.870 7.357 -10.096 1.00 10.43 233 ARG A CA 1
ATOM 1666 C C . ARG A 1 200 ? 27.704 7.863 -11.276 1.00 11.01 233 ARG A C 1
ATOM 1667 O O . ARG A 1 200 ? 28.401 7.043 -11.913 1.00 11.71 233 ARG A O 1
ATOM 1675 N N . TYR A 1 201 ? 27.639 9.153 -11.602 1.00 11.10 234 TYR A N 1
ATOM 1676 C CA . TYR A 1 201 ? 28.386 9.725 -12.735 1.00 11.30 234 TYR A CA 1
ATOM 1677 C C . TYR A 1 201 ? 29.881 9.528 -12.506 1.00 11.52 234 TYR A C 1
ATOM 1678 O O . TYR A 1 201 ? 30.653 9.245 -13.470 1.00 12.37 234 TYR A O 1
ATOM 1687 N N . THR A 1 202 ? 30.317 9.808 -11.273 1.00 10.03 235 THR A N 1
ATOM 1688 C CA . THR A 1 202 ? 31.749 9.804 -10.918 1.00 9.58 235 THR A CA 1
ATOM 1689 C C . THR A 1 202 ? 32.273 8.366 -10.995 1.00 10.41 235 THR A C 1
ATOM 1690 O O . THR A 1 202 ? 33.395 8.156 -11.545 1.00 10.67 235 THR A O 1
ATOM 1694 N N . GLY A 1 203 ? 31.499 7.396 -10.510 1.00 11.18 236 GLY A N 1
ATOM 1695 C CA . GLY A 1 203 ? 31.735 5.962 -10.776 1.00 12.15 236 GLY A CA 1
ATOM 1696 C C . GLY A 1 203 ? 33.156 5.555 -10.437 1.00 12.66 236 GLY A C 1
ATOM 1697 O O . GLY A 1 203 ? 33.573 5.737 -9.293 1.00 12.40 236 GLY A O 1
ATOM 1698 N N . ASP A 1 204 ? 33.885 5.000 -11.412 1.00 12.46 237 ASP A N 1
ATOM 1699 C CA . ASP A 1 204 ? 35.229 4.416 -11.204 1.00 13.82 237 ASP A CA 1
ATOM 1700 C C . ASP A 1 204 ? 36.228 5.495 -10.769 1.00 13.51 237 ASP A C 1
ATOM 1701 O O . ASP A 1 204 ? 37.263 5.131 -10.207 1.00 14.21 237 ASP A O 1
ATOM 1706 N N . HIS A 1 205 ? 35.955 6.771 -11.023 1.00 12.65 238 HIS A N 1
ATOM 1707 C CA . HIS A 1 205 ? 36.866 7.866 -10.613 1.00 12.81 238 HIS A CA 1
ATOM 1708 C C . HIS A 1 205 ? 36.709 8.183 -9.131 1.00 11.99 238 HIS A C 1
ATOM 1709 O O . HIS A 1 205 ? 37.534 8.969 -8.638 1.00 11.57 238 HIS A O 1
ATOM 1716 N N . LEU A 1 206 ? 35.704 7.648 -8.449 1.00 10.57 239 LEU A N 1
ATOM 1717 C CA . LEU A 1 206 ? 35.484 8.054 -7.032 1.00 10.70 239 LEU A CA 1
ATOM 1718 C C . LEU A 1 206 ? 36.493 7.333 -6.140 1.00 10.94 239 LEU A C 1
ATOM 1719 O O . LEU A 1 206 ? 36.410 6.091 -6.003 1.00 11.77 239 LEU A O 1
ATOM 1724 N N . GLY A 1 207 ? 37.414 8.092 -5.540 1.00 9.84 240 GLY A N 1
ATOM 1725 C CA . GLY A 1 207 ? 38.444 7.540 -4.647 1.00 10.32 240 GLY A CA 1
ATOM 1726 C C . GLY A 1 207 ? 38.119 7.705 -3.175 1.00 10.74 240 GLY A C 1
ATOM 1727 O O . GLY A 1 207 ? 38.718 7.009 -2.379 1.00 12.76 240 GLY A O 1
ATOM 1728 N N . GLN A 1 208 ? 37.279 8.668 -2.793 1.00 10.13 241 GLN A N 1
ATOM 1729 C CA . GLN A 1 208 ? 36.904 8.883 -1.378 1.00 11.00 241 GLN A CA 1
ATOM 1730 C C . GLN A 1 208 ? 35.633 9.722 -1.324 1.00 10.07 241 GLN A C 1
ATOM 1731 O O . GLN A 1 208 ? 35.440 10.556 -2.231 1.00 9.82 241 GLN A O 1
ATOM 1737 N N . LEU A 1 209 ? 34.827 9.512 -0.292 1.00 10.77 242 LEU A N 1
ATOM 1738 C CA . LEU A 1 209 ? 33.566 10.264 -0.078 1.00 10.69 242 LEU A CA 1
ATOM 1739 C C . LEU A 1 209 ? 33.614 10.885 1.319 1.00 10.62 242 LEU A C 1
ATOM 1740 O O . LEU A 1 209 ? 33.795 10.120 2.291 1.00 11.05 242 LEU A O 1
ATOM 1745 N N . HIS A 1 210 ? 33.495 12.204 1.405 1.00 8.33 243 HIS A N 1
ATOM 1746 C CA . HIS A 1 210 ? 33.284 12.916 2.685 1.00 8.36 243 HIS A CA 1
ATOM 1747 C C . HIS A 1 210 ? 31.772 13.041 2.922 1.00 7.49 243 HIS A C 1
ATOM 1748 O O . HIS A 1 210 ? 31.038 13.334 1.939 1.00 6.76 243 HIS A O 1
ATOM 1755 N N . ILE A 1 211 ? 31.338 12.828 4.156 1.00 7.34 244 ILE A N 1
ATOM 1756 C CA . ILE A 1 211 ? 29.893 12.901 4.500 1.00 7.69 244 ILE A CA 1
ATOM 1757 C C . ILE A 1 211 ? 29.683 13.820 5.704 1.00 8.47 244 ILE A C 1
ATOM 1758 O O . ILE A 1 211 ? 30.458 13.822 6.671 1.00 9.45 244 ILE A O 1
ATOM 1763 N N . GLY A 1 212 ? 28.547 14.491 5.659 1.00 8.89 245 GLY A N 1
ATOM 1764 C CA . GLY A 1 212 ? 28.070 15.457 6.648 1.00 8.54 245 GLY A CA 1
ATOM 1765 C C . GLY A 1 212 ? 26.701 15.911 6.205 1.00 8.66 245 GLY A C 1
ATOM 1766 O O . GLY A 1 212 ? 26.356 15.714 5.012 1.00 9.36 245 GLY A O 1
ATOM 1767 N N . GLU A 1 213 ? 25.938 16.505 7.102 1.00 8.22 246 GLU A N 1
ATOM 1768 C CA . GLU A 1 213 ? 24.645 17.110 6.709 1.00 7.92 246 GLU A CA 1
ATOM 1769 C C . GLU A 1 213 ? 24.902 18.414 5.931 1.00 7.83 246 GLU A C 1
ATOM 1770 O O . GLU A 1 213 ? 26.057 18.901 5.821 1.00 7.80 246 GLU A O 1
ATOM 1776 N N . ALA A 1 214 ? 23.836 19.006 5.420 1.00 7.72 247 ALA A N 1
ATOM 1777 C CA . ALA A 1 214 ? 23.951 20.236 4.610 1.00 8.01 247 ALA A CA 1
ATOM 1778 C C . ALA A 1 214 ? 24.677 21.318 5.388 1.00 8.27 247 ALA A C 1
ATOM 1779 O O . ALA A 1 214 ? 25.445 22.077 4.774 1.00 8.76 247 ALA A O 1
ATOM 1781 N N . ASN A 1 215 ? 24.452 21.444 6.702 1.00 7.56 248 ASN A N 1
ATOM 1782 C CA . ASN A 1 215 ? 25.115 22.490 7.513 1.00 7.95 248 ASN A CA 1
ATOM 1783 C C . ASN A 1 215 ? 26.331 21.919 8.270 1.00 8.22 248 ASN A C 1
ATOM 1784 O O . ASN A 1 215 ? 26.885 22.627 9.143 1.00 8.28 248 ASN A O 1
ATOM 1789 N N . ARG A 1 216 ? 26.758 20.699 7.904 1.00 8.26 249 ARG A N 1
ATOM 1790 C CA . ARG A 1 216 ? 27.992 20.002 8.378 1.00 8.47 249 ARG A CA 1
ATOM 1791 C C . ARG A 1 216 ? 27.829 19.438 9.802 1.00 8.74 249 ARG A C 1
ATOM 1792 O O . ARG A 1 216 ? 28.839 19.076 10.388 1.00 8.36 249 ARG A O 1
ATOM 1800 N N . LYS A 1 217 ? 26.607 19.272 10.284 1.00 8.54 250 LYS A N 1
ATOM 1801 C CA . LYS A 1 217 ? 26.338 18.431 11.473 1.00 8.40 250 LYS A CA 1
ATOM 1802 C C . LYS A 1 217 ? 26.548 16.966 11.113 1.00 8.31 250 LYS A C 1
ATOM 1803 O O . LYS A 1 217 ? 26.646 16.619 9.918 1.00 7.92 250 LYS A O 1
ATOM 1809 N N . VAL A 1 218 ? 26.608 16.113 12.128 1.00 8.50 251 VAL A N 1
ATOM 1810 C CA . VAL A 1 218 ? 26.779 14.664 11.883 1.00 8.60 251 VAL A CA 1
ATOM 1811 C C . VAL A 1 218 ? 25.575 14.123 11.109 1.00 8.53 251 VAL A C 1
ATOM 1812 O O . VAL A 1 218 ? 24.438 14.545 11.328 1.00 9.35 251 VAL A O 1
ATOM 1816 N N . PRO A 1 219 ? 25.799 13.124 10.227 1.00 8.72 252 PRO A N 1
ATOM 1817 C CA . PRO A 1 219 ? 24.688 12.473 9.544 1.00 9.40 252 PRO A CA 1
ATOM 1818 C C . PRO A 1 219 ? 23.603 12.012 10.523 1.00 9.39 252 PRO A C 1
ATOM 1819 O O . PRO A 1 219 ? 23.918 11.423 11.537 1.00 9.92 252 PRO A O 1
ATOM 1823 N N . GLY A 1 220 ? 22.350 12.323 10.203 1.00 8.80 253 GLY A N 1
ATOM 1824 C CA . GLY A 1 220 ? 21.180 12.003 11.021 1.00 9.71 253 GLY A CA 1
ATOM 1825 C C . GLY A 1 220 ? 20.580 13.246 11.661 1.00 10.80 253 GLY A C 1
ATOM 1826 O O . GLY A 1 220 ? 19.429 13.176 12.090 1.00 11.15 253 GLY A O 1
ATOM 1827 N N . LYS A 1 221 ? 21.310 14.353 11.738 1.00 10.26 254 LYS A N 1
ATOM 1828 C CA . LYS A 1 221 ? 20.791 15.610 12.348 1.00 11.33 254 LYS A CA 1
ATOM 1829 C C . LYS A 1 221 ? 20.244 16.563 11.284 1.00 11.43 254 LYS A C 1
ATOM 1830 O O . LYS A 1 221 ? 19.754 17.663 11.671 1.00 12.30 254 LYS A O 1
ATOM 1836 N N . GLY A 1 222 ? 20.230 16.169 10.011 1.00 9.96 255 GLY A N 1
ATOM 1837 C CA . GLY A 1 222 ? 19.750 17.026 8.924 1.00 10.32 255 GLY A CA 1
ATOM 1838 C C . GLY A 1 222 ? 18.824 16.291 7.989 1.00 9.74 255 GLY A C 1
ATOM 1839 O O . GLY A 1 222 ? 17.968 15.528 8.456 1.00 11.68 255 GLY A O 1
ATOM 1840 N N . SER A 1 223 ? 18.938 16.577 6.702 1.00 10.02 256 SER A N 1
ATOM 1841 C CA . SER A 1 223 ? 17.931 16.196 5.686 1.00 9.78 256 SER A CA 1
ATOM 1842 C C . SER A 1 223 ? 18.591 15.584 4.457 1.00 9.90 256 SER A C 1
ATOM 1843 O O . SER A 1 223 ? 17.923 15.417 3.414 1.00 9.98 256 SER A O 1
ATOM 1846 N N . MET A 1 224 ? 19.872 15.227 4.527 1.00 9.38 257 MET A N 1
ATOM 1847 C CA A MET A 1 224 ? 20.538 14.621 3.354 0.50 9.53 257 MET A CA 1
ATOM 1848 C CA B MET A 1 224 ? 20.564 14.591 3.376 0.50 8.88 257 MET A CA 1
ATOM 1849 C C . MET A 1 224 ? 19.824 13.319 2.980 1.00 9.21 257 MET A C 1
ATOM 1850 O O . MET A 1 224 ? 19.302 12.608 3.845 1.00 8.99 257 MET A O 1
ATOM 1859 N N . PRO A 1 225 ? 19.805 12.971 1.677 1.00 9.68 258 PRO A N 1
ATOM 1860 C CA . PRO A 1 225 ? 19.154 11.742 1.208 1.00 9.94 258 PRO A CA 1
ATOM 1861 C C . PRO A 1 225 ? 20.069 10.508 1.388 1.00 9.69 258 PRO A C 1
ATOM 1862 O O . PRO A 1 225 ? 20.580 9.955 0.454 1.00 9.23 258 PRO A O 1
ATOM 1866 N N . TRP A 1 226 ? 20.248 10.095 2.634 1.00 10.36 259 TRP A N 1
ATOM 1867 C CA . TRP A 1 226 ? 21.237 9.049 3.017 1.00 10.05 259 TRP A CA 1
ATOM 1868 C C . TRP A 1 226 ? 20.906 7.723 2.331 1.00 10.21 259 TRP A C 1
ATOM 1869 O O . TRP A 1 226 ? 21.843 7.063 1.917 1.00 10.85 259 TRP A O 1
ATOM 1880 N N . THR A 1 227 ? 19.628 7.343 2.239 1.00 10.54 260 THR A N 1
ATOM 1881 C CA . THR A 1 227 ? 19.273 6.081 1.554 1.00 11.38 260 THR A CA 1
ATOM 1882 C C . THR A 1 227 ? 19.646 6.173 0.065 1.00 10.84 260 THR A C 1
ATOM 1883 O O . THR A 1 227 ? 20.268 5.235 -0.457 1.00 11.45 260 THR A O 1
ATOM 1887 N N . G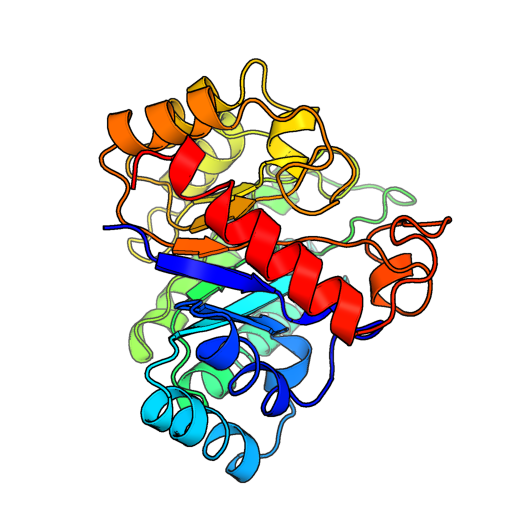LU A 1 228 ? 19.374 7.297 -0.592 1.00 10.02 261 GLU A N 1
ATOM 1888 C CA . GLU A 1 228 ? 19.721 7.448 -2.025 1.00 10.16 261 GLU A CA 1
ATOM 1889 C C . GLU A 1 228 ? 21.244 7.418 -2.208 1.00 10.02 261 GLU A C 1
ATOM 1890 O O . GLU A 1 228 ? 21.753 6.780 -3.172 1.00 10.89 261 GLU A O 1
ATOM 1896 N N . ILE A 1 229 ? 21.977 8.047 -1.313 1.00 9.53 262 ILE A N 1
ATOM 1897 C CA . ILE A 1 229 ? 23.466 8.052 -1.368 1.00 8.76 262 ILE A CA 1
ATOM 1898 C C . ILE A 1 229 ? 23.970 6.608 -1.199 1.00 9.61 262 ILE A C 1
ATOM 1899 O O . ILE A 1 229 ? 24.835 6.192 -1.984 1.00 9.60 262 ILE A O 1
ATOM 1904 N N . GLY A 1 230 ? 23.461 5.897 -0.213 1.00 10.19 263 GLY A N 1
ATOM 1905 C CA . GLY A 1 230 ? 23.787 4.476 -0.028 1.00 10.39 263 GLY A CA 1
ATOM 1906 C C . GLY A 1 230 ? 23.532 3.692 -1.302 1.00 10.96 263 GLY A C 1
ATOM 1907 O O . GLY A 1 230 ? 24.369 2.829 -1.660 1.00 10.77 263 GLY A O 1
ATOM 1908 N N . GLN A 1 231 ? 22.388 3.910 -1.933 1.00 10.89 264 GLN A N 1
ATOM 1909 C CA . GLN A 1 231 ? 22.042 3.142 -3.161 1.00 10.99 264 GLN A CA 1
ATOM 1910 C C . GLN A 1 231 ? 23.054 3.486 -4.259 1.00 10.89 264 GLN A C 1
ATOM 1911 O O . GLN A 1 231 ? 23.486 2.579 -4.987 1.00 11.19 264 GLN A O 1
ATOM 1917 N N . ALA A 1 232 ? 23.407 4.758 -4.434 1.00 10.50 265 ALA A N 1
ATOM 1918 C CA . ALA A 1 232 ? 24.388 5.157 -5.469 1.00 9.76 265 ALA A CA 1
ATOM 1919 C C . ALA A 1 232 ? 25.711 4.441 -5.220 1.00 10.40 265 ALA A C 1
ATOM 1920 O O . ALA A 1 232 ? 26.358 4.017 -6.184 1.00 10.57 265 ALA A O 1
ATOM 1922 N N . LEU A 1 233 ? 26.144 4.348 -3.972 1.00 10.44 266 LEU A N 1
ATOM 1923 C CA . LEU A 1 233 ? 27.432 3.664 -3.669 1.00 9.59 266 LEU A CA 1
ATOM 1924 C C . LEU A 1 233 ? 27.298 2.175 -4.039 1.00 11.05 266 LEU A C 1
ATOM 1925 O O . LEU A 1 233 ? 28.240 1.644 -4.637 1.00 11.33 266 LEU A O 1
ATOM 1930 N N . LYS A 1 234 ? 26.155 1.552 -3.769 1.00 11.53 267 LYS A N 1
ATOM 1931 C CA . LYS A 1 234 ? 25.912 0.152 -4.213 1.00 13.33 267 LYS A CA 1
ATOM 1932 C C . LYS A 1 234 ? 25.943 0.084 -5.739 1.00 12.94 267 LYS A C 1
ATOM 1933 O O . LYS A 1 234 ? 26.600 -0.847 -6.291 1.00 12.50 267 LYS A O 1
ATOM 1939 N N . ASP A 1 235 ? 25.293 1.035 -6.413 1.00 11.83 268 ASP A N 1
ATOM 1940 C CA . ASP A 1 235 ? 25.200 1.075 -7.893 1.00 12.69 268 ASP A CA 1
ATOM 1941 C C . ASP A 1 235 ? 26.607 1.086 -8.523 1.00 13.16 268 ASP A C 1
ATOM 1942 O O . ASP A 1 235 ? 26.760 0.485 -9.595 1.00 14.34 268 ASP A O 1
ATOM 1947 N N . ILE A 1 236 ? 27.609 1.733 -7.921 1.00 12.40 269 ILE A N 1
ATOM 1948 C CA . ILE A 1 236 ? 28.980 1.829 -8.500 1.00 12.78 269 ILE A CA 1
ATOM 1949 C C . ILE A 1 236 ? 29.902 0.803 -7.835 1.00 12.84 269 ILE A C 1
ATOM 1950 O O . ILE A 1 236 ? 31.115 0.871 -8.106 1.00 12.85 269 ILE A O 1
ATOM 1955 N N . ARG A 1 237 ? 29.362 -0.090 -7.002 1.00 13.59 270 ARG A N 1
ATOM 1956 C CA . ARG A 1 237 ? 30.123 -1.160 -6.289 1.00 15.69 270 ARG A CA 1
ATOM 1957 C C . ARG A 1 237 ? 31.268 -0.505 -5.525 1.00 14.70 270 ARG A C 1
ATOM 1958 O O . ARG A 1 237 ? 32.424 -0.971 -5.574 1.00 14.25 270 ARG A O 1
ATOM 1966 N N . TYR A 1 238 ? 30.969 0.591 -4.845 1.00 14.09 271 TYR A N 1
ATOM 1967 C CA . TYR A 1 238 ? 31.985 1.290 -4.038 1.00 14.06 271 TYR A CA 1
ATOM 1968 C C . TYR A 1 238 ? 32.297 0.459 -2.789 1.00 14.78 271 TYR A C 1
ATOM 1969 O O . TYR A 1 238 ? 31.401 0.127 -1.978 1.00 17.14 271 TYR A O 1
ATOM 1978 N N . ASP A 1 239 ? 33.568 0.181 -2.597 1.00 16.74 272 ASP A N 1
ATOM 1979 C CA . ASP A 1 239 ? 34.048 -0.486 -1.361 1.00 18.35 272 ASP A CA 1
ATOM 1980 C C . ASP A 1 239 ? 35.168 0.359 -0.763 1.00 17.98 272 ASP A C 1
ATOM 1981 O O . ASP A 1 239 ? 36.002 -0.211 -0.009 1.00 20.36 272 ASP A O 1
ATOM 1986 N N . GLY A 1 240 ? 35.172 1.652 -1.085 1.00 15.06 273 GLY A N 1
ATOM 1987 C CA . GLY A 1 240 ? 36.211 2.610 -0.686 1.00 14.88 273 GLY A CA 1
ATOM 1988 C C . GLY A 1 240 ? 35.900 3.272 0.638 1.00 11.99 273 GLY A C 1
ATOM 1989 O O . GLY A 1 240 ? 35.157 2.725 1.484 1.00 12.19 273 GLY A O 1
ATOM 1990 N N . TYR A 1 241 ? 36.588 4.384 0.891 1.00 11.05 274 TYR A N 1
ATOM 1991 C CA . TYR A 1 241 ? 36.547 5.079 2.200 1.00 10.12 274 TYR A CA 1
ATOM 1992 C C . TYR A 1 241 ? 35.406 6.097 2.240 1.00 10.06 274 TYR A C 1
ATOM 1993 O O . TYR A 1 241 ? 35.177 6.818 1.278 1.00 10.23 274 TYR A O 1
ATOM 2002 N N . VAL A 1 242 ? 34.700 6.101 3.358 1.00 10.16 275 VAL A N 1
ATOM 2003 C CA . VAL A 1 242 ? 33.611 7.049 3.703 1.00 9.97 275 VAL A CA 1
ATOM 2004 C C . VAL A 1 242 ? 34.072 7.750 4.976 1.00 9.71 275 VAL A C 1
ATOM 2005 O O . VAL A 1 242 ? 34.173 7.077 5.999 1.00 11.05 275 VAL A O 1
ATOM 2009 N N . VAL A 1 243 ? 34.396 9.024 4.880 1.00 9.45 276 VAL A N 1
ATOM 2010 C CA . VAL A 1 243 ? 34.950 9.778 6.027 1.00 9.23 276 VAL A CA 1
ATOM 2011 C C . VAL A 1 243 ? 33.954 10.856 6.430 1.00 9.30 276 VAL A C 1
ATOM 2012 O O . VAL A 1 243 ? 33.636 11.756 5.643 1.00 9.32 276 VAL A O 1
ATOM 2016 N N . MET A 1 244 ? 33.531 10.773 7.664 1.00 9.27 277 MET A N 1
ATOM 2017 C CA A MET A 1 244 ? 32.643 11.802 8.247 0.50 10.13 277 MET A CA 1
ATOM 2018 C CA B MET A 1 244 ? 32.637 11.790 8.269 0.50 9.58 277 MET A CA 1
ATOM 2019 C C . MET A 1 244 ? 33.461 13.067 8.479 1.00 9.64 277 MET A C 1
ATOM 2020 O O . MET A 1 244 ? 34.582 12.977 9.041 1.00 9.12 277 MET A O 1
ATOM 2029 N N . GLU A 1 245 ? 32.893 14.200 8.087 1.00 9.93 278 GLU A N 1
ATOM 2030 C CA . GLU A 1 245 ? 33.544 15.499 8.181 1.00 10.75 278 GLU A CA 1
ATOM 2031 C C . GLU A 1 245 ? 32.591 16.495 8.833 1.00 9.83 278 GLU A C 1
ATOM 2032 O O . GLU A 1 245 ? 32.260 17.488 8.224 1.00 9.75 278 GLU A O 1
ATOM 2038 N N . PRO A 1 246 ? 32.215 16.329 10.114 1.00 9.06 279 PRO A N 1
ATOM 2039 C CA . PRO A 1 246 ? 31.292 17.239 10.767 1.00 9.42 279 PRO A CA 1
ATOM 2040 C C . PRO A 1 246 ? 32.083 18.424 11.327 1.00 8.92 279 PRO A C 1
ATOM 2041 O O . PRO A 1 246 ? 33.176 18.245 11.881 1.00 9.15 279 PRO A O 1
ATOM 2045 N N . PHE A 1 247 ? 31.525 19.623 11.177 1.00 9.29 280 PHE A N 1
ATOM 2046 C CA . PHE A 1 247 ? 32.094 20.867 11.730 1.00 8.85 280 PHE A CA 1
ATOM 2047 C C . PHE A 1 247 ? 30.989 21.585 12.478 1.00 9.28 280 PHE A C 1
ATOM 2048 O O . PHE A 1 247 ? 30.107 22.126 11.819 1.00 8.91 280 PHE A O 1
ATOM 2056 N N . VAL A 1 248 ? 31.041 21.592 13.813 1.00 9.76 281 VAL A N 1
ATOM 2057 C CA . VAL A 1 248 ? 29.927 22.122 14.647 1.00 10.27 281 VAL A CA 1
ATOM 2058 C C . VAL A 1 248 ? 30.452 23.144 15.662 1.00 11.02 281 VAL A C 1
ATOM 2059 O O . VAL A 1 248 ? 29.616 23.680 16.406 1.00 11.11 281 VAL A O 1
ATOM 2063 N N . LYS A 1 249 ? 31.747 23.457 15.628 1.00 12.13 282 LYS A N 1
ATOM 2064 C CA . LYS A 1 249 ? 32.417 24.341 16.620 1.00 13.77 282 LYS A CA 1
ATOM 2065 C C . LYS A 1 249 ? 32.821 25.672 15.980 1.00 13.70 282 LYS A C 1
ATOM 2066 O O . LYS A 1 249 ? 33.572 25.690 14.957 1.00 13.24 282 LYS A O 1
ATOM 2072 N N . THR A 1 250 ? 32.400 26.778 16.586 1.00 14.94 283 THR A N 1
ATOM 2073 C CA . THR A 1 250 ? 32.783 28.140 16.137 1.00 17.27 283 THR A CA 1
ATOM 2074 C C . THR A 1 250 ? 34.064 28.529 16.887 1.00 21.54 283 THR A C 1
ATOM 2075 O O . THR A 1 250 ? 34.228 28.111 18.038 1.00 24.71 283 THR A O 1
ATOM 2079 N N . GLY A 1 251 ? 34.952 29.280 16.249 1.00 22.45 284 GLY A N 1
ATOM 2080 C CA . GLY A 1 251 ? 36.248 29.666 16.855 1.00 24.77 284 GLY A CA 1
ATOM 2081 C C . GLY A 1 251 ? 37.427 28.969 16.214 1.00 22.76 284 GLY A C 1
ATOM 2082 O O . GLY A 1 251 ? 37.277 27.913 15.545 1.00 29.79 284 GLY A O 1
ATOM 2083 N N . GLY A 1 252 ? 38.602 29.524 16.444 1.00 23.20 285 GLY A N 1
ATOM 2084 C CA . GLY A 1 252 ? 39.878 29.018 15.955 1.00 22.31 285 GLY A CA 1
ATOM 2085 C C . GLY A 1 252 ? 39.945 29.102 14.468 1.00 19.71 285 GLY A C 1
ATOM 2086 O O . GLY A 1 252 ? 38.933 29.547 13.816 1.00 19.82 285 GLY A O 1
ATOM 2087 N N . GLN A 1 253 ? 41.077 28.670 13.959 1.00 18.22 286 GLN A N 1
ATOM 2088 C CA . GLN A 1 253 ? 41.398 28.681 12.531 1.00 18.93 286 GLN A CA 1
ATOM 2089 C C . GLN A 1 253 ? 40.361 27.796 11.830 1.00 16.04 286 GLN A C 1
ATOM 2090 O O . GLN A 1 253 ? 40.011 28.113 10.661 1.00 15.63 286 GLN A O 1
ATOM 2096 N N . VAL A 1 254 ? 39.962 26.677 12.452 1.00 13.99 287 VAL A N 1
ATOM 2097 C CA . VAL A 1 254 ? 39.011 25.737 11.777 1.00 13.25 287 VAL A CA 1
ATOM 2098 C C . VAL A 1 254 ? 37.681 26.469 11.514 1.00 12.46 287 VAL A C 1
ATOM 2099 O O . VAL A 1 254 ? 37.182 26.467 10.352 1.00 12.04 287 VAL A O 1
ATOM 2103 N N . GLY A 1 255 ? 37.117 27.098 12.541 1.00 13.07 288 GLY A N 1
ATOM 2104 C CA . GLY A 1 255 ? 35.845 27.833 12.391 1.00 14.28 288 GLY A CA 1
ATOM 2105 C C . GLY A 1 255 ? 35.960 28.958 11.376 1.00 14.56 288 GLY A C 1
ATOM 2106 O O . GLY A 1 255 ? 34.997 29.168 10.632 1.00 13.65 288 GLY A O 1
ATOM 2107 N N . ARG A 1 256 ? 37.084 29.668 11.334 1.00 15.70 289 ARG A N 1
ATOM 2108 C CA . ARG A 1 256 ? 37.300 30.788 10.383 1.00 15.44 289 ARG A CA 1
ATOM 2109 C C . ARG A 1 256 ? 37.432 30.220 8.975 1.00 15.31 289 ARG A C 1
ATOM 2110 O O . ARG A 1 256 ? 36.841 30.775 8.051 1.00 13.28 289 ARG A O 1
ATOM 2118 N N . ASP A 1 257 ? 38.131 29.094 8.802 1.00 13.37 290 ASP A N 1
ATOM 2119 C CA . ASP A 1 257 ? 38.335 28.562 7.434 1.00 13.53 290 ASP A CA 1
ATOM 2120 C C . ASP A 1 257 ? 37.023 27.984 6.897 1.00 13.00 290 ASP A C 1
ATOM 2121 O O . ASP A 1 257 ? 36.780 28.126 5.700 1.00 14.34 290 ASP A O 1
ATOM 2126 N N . ILE A 1 258 ? 36.198 27.374 7.755 1.00 12.89 291 ILE A N 1
ATOM 2127 C CA A ILE A 1 258 ? 34.905 26.713 7.396 0.50 13.03 291 ILE A CA 1
ATOM 2128 C CA B ILE A 1 258 ? 34.918 26.742 7.313 0.50 13.33 291 ILE A CA 1
ATOM 2129 C C . ILE A 1 258 ? 33.763 27.750 7.416 1.00 13.25 291 ILE A C 1
ATOM 2130 O O . ILE A 1 258 ? 32.648 27.394 6.952 1.00 11.88 291 ILE A O 1
ATOM 2139 N N . LYS A 1 259 ? 34.018 28.940 7.976 1.00 12.05 292 LYS A N 1
ATOM 2140 C CA A LYS A 1 259 ? 33.070 30.094 8.052 0.50 11.96 292 LYS A CA 1
ATOM 2141 C CA B LYS A 1 259 ? 33.051 30.081 8.016 0.50 11.17 292 LYS A CA 1
ATOM 2142 C C . LYS A 1 259 ? 31.852 29.741 8.918 1.00 11.19 292 LYS A C 1
ATOM 2143 O O . LYS A 1 259 ? 30.702 30.071 8.562 1.00 11.45 292 LYS A O 1
ATOM 2154 N N . LEU A 1 260 ? 32.095 29.090 10.040 1.00 11.37 293 LEU A N 1
ATOM 2155 C CA . LEU A 1 260 ? 31.012 28.803 11.004 1.00 11.21 293 LEU A CA 1
ATOM 2156 C C . LEU A 1 260 ? 31.006 29.888 12.084 1.00 12.17 293 LEU A C 1
ATOM 2157 O O . LEU A 1 260 ? 31.969 29.938 12.878 1.00 11.79 293 LEU A O 1
ATOM 2162 N N . TRP A 1 261 ? 29.935 30.677 12.126 1.00 13.37 294 TRP A N 1
ATOM 2163 C CA . TRP A 1 261 ? 29.848 31.933 12.928 1.00 13.89 294 TRP A CA 1
ATOM 2164 C C . TRP A 1 261 ? 28.767 31.808 13.988 1.00 15.50 294 TRP A C 1
ATOM 2165 O O . TRP A 1 261 ? 28.283 32.865 14.434 1.00 17.17 294 TRP A O 1
ATOM 2176 N N . ARG A 1 262 ? 28.365 30.581 14.302 1.00 14.21 295 ARG A N 1
ATOM 2177 C CA . ARG A 1 262 ? 27.465 30.269 15.434 1.00 14.49 295 ARG A CA 1
ATOM 2178 C C . ARG A 1 262 ? 27.762 28.835 15.861 1.00 14.82 295 ARG A C 1
ATOM 2179 O O . ARG A 1 262 ? 28.274 28.010 15.073 1.00 14.39 295 ARG A O 1
ATOM 2187 N N . ASP A 1 263 ? 27.496 28.527 17.122 1.00 14.00 296 ASP A N 1
ATOM 2188 C CA . ASP A 1 263 ? 27.655 27.147 17.631 1.00 14.60 296 ASP A CA 1
ATOM 2189 C C . ASP A 1 263 ? 26.561 26.254 17.034 1.00 12.26 296 ASP A C 1
ATOM 2190 O O . ASP A 1 263 ? 25.378 26.637 17.058 1.00 13.53 296 ASP A O 1
ATOM 2195 N N . LEU A 1 264 ? 26.935 25.102 16.441 1.00 12.05 297 LEU A N 1
ATOM 2196 C CA . LEU A 1 264 ? 25.946 24.108 15.969 1.00 11.37 297 LEU A CA 1
ATOM 2197 C C . LEU A 1 264 ? 25.933 22.872 16.859 1.00 12.00 297 LEU A C 1
ATOM 2198 O O . LEU A 1 264 ? 25.276 21.922 16.506 1.00 13.36 297 LEU A O 1
ATOM 2203 N N . SER A 1 265 ? 26.638 22.902 17.988 1.00 13.14 298 SER A N 1
ATOM 2204 C CA . SER A 1 265 ? 26.829 21.723 18.865 1.00 14.80 298 SER A CA 1
ATOM 2205 C C . SER A 1 265 ? 25.949 21.779 20.125 1.00 15.60 298 SER A C 1
ATOM 2206 O O . SER A 1 265 ? 25.966 20.796 20.877 1.00 15.99 298 SER A O 1
ATOM 2209 N N . GLY A 1 266 ? 25.242 22.876 20.384 1.00 15.16 299 GLY A N 1
ATOM 2210 C CA . GLY A 1 266 ? 24.535 23.015 21.673 1.00 15.85 299 GLY A CA 1
ATOM 2211 C C . GLY A 1 266 ? 25.528 23.041 22.822 1.00 15.69 299 GLY A C 1
ATOM 2212 O O . GLY A 1 266 ? 25.203 22.485 23.903 1.00 16.81 299 GLY A O 1
ATOM 2213 N N . ASN A 1 267 ? 26.708 23.610 22.605 1.00 15.65 300 ASN A N 1
ATOM 2214 C CA . ASN A 1 267 ? 27.799 23.637 23.600 1.00 16.79 300 ASN A CA 1
ATOM 2215 C C . ASN A 1 267 ? 28.166 22.212 24.068 1.00 16.35 300 ASN A C 1
ATOM 2216 O O . ASN A 1 267 ? 28.410 21.997 25.278 1.00 15.22 300 ASN A O 1
ATOM 2221 N N . ALA A 1 268 ? 28.207 21.229 23.167 1.00 13.48 301 ALA A N 1
ATOM 2222 C CA . ALA A 1 268 ? 28.459 19.812 23.522 1.00 13.65 301 ALA A CA 1
ATOM 2223 C C . ALA A 1 268 ? 29.857 19.672 24.121 1.00 13.10 301 ALA A C 1
ATOM 2224 O O . ALA A 1 268 ? 30.827 20.288 23.627 1.00 13.80 301 ALA A O 1
ATOM 2226 N N . THR A 1 269 ? 29.957 18.857 25.167 1.00 12.83 302 THR A N 1
ATOM 2227 C CA . THR A 1 269 ? 31.251 18.338 25.644 1.00 13.51 302 THR A CA 1
ATOM 2228 C C . THR A 1 269 ? 31.867 17.421 24.580 1.00 13.06 302 THR A C 1
ATOM 2229 O O . THR A 1 269 ? 31.121 16.861 23.718 1.00 10.87 302 THR A O 1
ATOM 2233 N N . GLU A 1 270 ? 33.163 17.185 24.678 1.00 13.47 303 GLU A N 1
ATOM 2234 C CA . GLU A 1 270 ? 33.838 16.135 23.879 1.00 13.89 303 GLU A CA 1
ATOM 2235 C C . GLU A 1 270 ? 33.085 14.800 24.036 1.00 13.21 303 GLU A C 1
ATOM 2236 O O . GLU A 1 270 ? 32.855 14.063 23.040 1.00 11.34 303 GLU A O 1
ATOM 2242 N N . GLU A 1 271 ? 32.703 14.420 25.255 1.00 12.82 304 GLU A N 1
ATOM 2243 C CA . GLU A 1 271 ? 32.013 13.131 25.493 1.00 13.90 304 GLU A CA 1
ATOM 2244 C C . GLU A 1 271 ? 30.687 13.089 24.706 1.00 12.44 304 GLU A C 1
ATOM 2245 O O . GLU A 1 271 ? 30.360 12.071 24.105 1.00 12.57 304 GLU A O 1
ATOM 2251 N N . GLN A 1 272 ? 29.948 14.189 24.692 1.00 11.77 305 GLN A N 1
ATOM 2252 C CA . GLN A 1 272 ? 28.688 14.263 23.933 1.00 12.29 305 GLN A CA 1
ATOM 2253 C C . GLN A 1 272 ? 28.994 14.204 22.431 1.00 11.09 305 GLN A C 1
ATOM 2254 O O . GLN A 1 272 ? 28.232 13.504 21.732 1.00 10.29 305 GLN A O 1
ATOM 2260 N N . LEU A 1 273 ? 30.054 14.873 21.963 1.00 10.13 306 LEU A N 1
ATOM 2261 C CA . LEU A 1 273 ? 30.409 14.766 20.513 1.00 10.54 306 LEU A CA 1
ATOM 2262 C C . LEU A 1 273 ? 30.744 13.306 20.192 1.00 10.32 306 LEU A C 1
ATOM 2263 O O . LEU A 1 273 ? 30.412 12.835 19.087 1.00 10.46 306 LEU A O 1
ATOM 2268 N N . ASP A 1 274 ? 31.440 12.606 21.079 1.00 10.65 307 ASP A N 1
ATOM 2269 C CA . ASP A 1 274 ? 31.755 11.174 20.857 1.00 10.87 307 ASP A CA 1
ATOM 2270 C C . ASP A 1 274 ? 30.457 10.380 20.728 1.00 10.85 307 ASP A C 1
ATOM 2271 O O . ASP A 1 274 ? 30.336 9.554 19.807 1.00 10.58 307 ASP A O 1
ATOM 2276 N N . ARG A 1 275 ? 29.533 10.556 21.664 1.00 11.54 308 ARG A N 1
ATOM 2277 C CA . ARG A 1 275 ? 28.252 9.813 21.684 1.00 13.29 308 ARG A CA 1
ATOM 2278 C C . ARG A 1 275 ? 27.462 10.101 20.399 1.00 11.93 308 ARG A C 1
ATOM 2279 O O . ARG A 1 275 ? 26.950 9.161 19.800 1.00 12.89 308 ARG A O 1
ATOM 2287 N N . GLU A 1 276 ? 27.418 11.362 19.983 1.00 11.56 309 GLU A N 1
ATOM 2288 C CA . GLU A 1 276 ? 26.668 11.744 18.753 1.00 10.98 309 GLU A CA 1
ATOM 2289 C C . GLU A 1 276 ? 27.331 11.143 17.526 1.00 10.84 309 GLU A C 1
ATOM 2290 O O . GLU A 1 276 ? 26.603 10.765 16.595 1.00 10.29 309 GLU A O 1
ATOM 2296 N N . LEU A 1 277 ? 28.661 11.075 17.489 1.00 10.57 310 LEU A N 1
ATOM 2297 C CA . LEU A 1 277 ? 29.353 10.482 16.316 1.00 10.39 310 LEU A CA 1
ATOM 2298 C C . LEU A 1 277 ? 29.075 8.968 16.286 1.00 10.99 310 LEU A C 1
ATOM 2299 O O . LEU A 1 277 ? 28.841 8.429 15.223 1.00 11.93 310 LEU A O 1
ATOM 2304 N N . ALA A 1 278 ? 29.113 8.280 17.424 1.00 11.41 311 ALA A N 1
ATOM 2305 C CA . ALA A 1 278 ? 28.783 6.829 17.493 1.00 12.04 311 ALA A CA 1
ATOM 2306 C C . ALA A 1 278 ? 27.354 6.590 16.974 1.00 11.29 311 ALA A C 1
ATOM 2307 O O . ALA A 1 278 ? 27.147 5.637 16.168 1.00 12.70 311 ALA A O 1
ATOM 2309 N N . GLU A 1 279 ? 26.390 7.380 17.429 1.00 11.90 312 GLU A N 1
ATOM 2310 C CA . GLU A 1 279 ? 24.972 7.291 17.014 1.00 13.08 312 GLU A CA 1
ATOM 2311 C C . GLU A 1 279 ? 24.899 7.519 15.496 1.00 11.61 312 GLU A C 1
ATOM 2312 O O . GLU A 1 279 ? 24.182 6.779 14.787 1.00 11.79 312 GLU A O 1
ATOM 2318 N N . SER A 1 280 ? 25.601 8.552 15.020 1.00 11.34 313 SER A N 1
ATOM 2319 C CA . SER A 1 280 ? 25.631 8.888 13.578 1.00 10.40 313 SER A CA 1
ATOM 2320 C C . SER A 1 280 ? 26.174 7.709 12.770 1.00 10.56 313 SER A C 1
ATOM 2321 O O . SER A 1 280 ? 25.637 7.406 11.704 1.00 10.44 313 SER A O 1
ATOM 2324 N N . LEU A 1 281 ? 27.278 7.111 13.207 1.00 10.99 314 LEU A N 1
ATOM 2325 C CA . LEU A 1 281 ? 27.919 6.006 12.458 1.00 11.14 314 LEU A CA 1
ATOM 2326 C C . LEU A 1 281 ? 26.925 4.853 12.306 1.00 11.23 314 LEU A C 1
ATOM 2327 O O . LEU A 1 281 ? 26.832 4.296 11.183 1.00 11.22 314 LEU A O 1
ATOM 2332 N N . GLU A 1 282 ? 26.198 4.520 13.384 1.00 12.93 315 GLU A N 1
ATOM 2333 C CA . GLU A 1 282 ? 25.184 3.427 13.357 1.00 14.40 315 GLU A CA 1
ATOM 2334 C C . GLU A 1 282 ? 24.075 3.808 12.363 1.00 12.53 315 GLU A C 1
ATOM 2335 O O . GLU A 1 282 ? 23.677 2.970 11.533 1.00 13.11 315 GLU A O 1
ATOM 2341 N N . PHE A 1 283 ? 23.673 5.073 12.365 1.00 12.10 316 PHE A N 1
ATOM 2342 C CA . PHE A 1 283 ? 22.638 5.596 11.442 1.00 11.70 316 PHE A CA 1
ATOM 2343 C C . PHE A 1 283 ? 23.073 5.442 9.981 1.00 11.47 316 PHE A C 1
ATOM 2344 O O . PHE A 1 283 ? 22.261 5.004 9.101 1.00 12.35 316 PHE A O 1
ATOM 2352 N N . VAL A 1 284 ? 24.311 5.847 9.695 1.00 11.68 317 VAL A N 1
ATOM 2353 C CA A VAL A 1 284 ? 24.897 5.825 8.322 0.50 10.84 317 VAL A CA 1
ATOM 2354 C CA B VAL A 1 284 ? 24.817 5.831 8.294 0.50 12.40 317 VAL A CA 1
ATOM 2355 C C . VAL A 1 284 ? 24.974 4.372 7.852 1.00 11.98 317 VAL A C 1
ATOM 2356 O O . VAL A 1 284 ? 24.614 4.089 6.706 1.00 12.28 317 VAL A O 1
ATOM 2363 N N . LYS A 1 285 ? 25.499 3.502 8.706 1.00 12.44 318 LYS A N 1
ATOM 2364 C CA . LYS A 1 285 ? 25.672 2.076 8.330 1.00 13.34 318 LYS A CA 1
ATOM 2365 C C . LYS A 1 285 ? 24.305 1.476 8.008 1.00 13.90 318 LYS A C 1
ATOM 2366 O O . LYS A 1 285 ? 24.209 0.758 7.003 1.00 15.74 318 LYS A O 1
ATOM 2372 N N . ALA A 1 286 ? 23.285 1.824 8.774 1.00 13.90 319 ALA A N 1
ATOM 2373 C CA . ALA A 1 286 ? 21.904 1.318 8.533 1.00 15.01 319 ALA A CA 1
ATOM 2374 C C . ALA A 1 286 ? 21.400 1.873 7.187 1.00 16.79 319 ALA A C 1
ATOM 2375 O O . ALA A 1 286 ? 20.958 1.071 6.343 1.00 16.94 319 ALA A O 1
ATOM 2377 N N . ALA A 1 287 ? 21.551 3.179 6.938 1.00 14.80 320 ALA A N 1
ATOM 2378 C CA . ALA A 1 287 ? 21.092 3.846 5.695 1.00 15.64 320 ALA A CA 1
ATOM 2379 C C . ALA A 1 287 ? 21.809 3.266 4.475 1.00 16.27 320 ALA A C 1
ATOM 2380 O O . ALA A 1 287 ? 21.168 3.180 3.398 1.00 19.32 320 ALA A O 1
ATOM 2382 N N . PHE A 1 288 ? 23.084 2.885 4.609 1.00 15.08 321 PHE A N 1
ATOM 2383 C CA . PHE A 1 288 ? 23.939 2.396 3.499 1.00 15.09 321 PHE A CA 1
ATOM 2384 C C . PHE A 1 288 ? 23.738 0.895 3.273 1.00 18.69 321 PHE A C 1
ATOM 2385 O O . PHE A 1 288 ? 24.367 0.399 2.328 1.00 20.58 321 PHE A O 1
ATOM 2393 N N . GLY A 1 289 ? 22.908 0.243 4.084 1.00 19.59 322 GLY A N 1
ATOM 2394 C CA . GLY A 1 289 ? 22.560 -1.184 3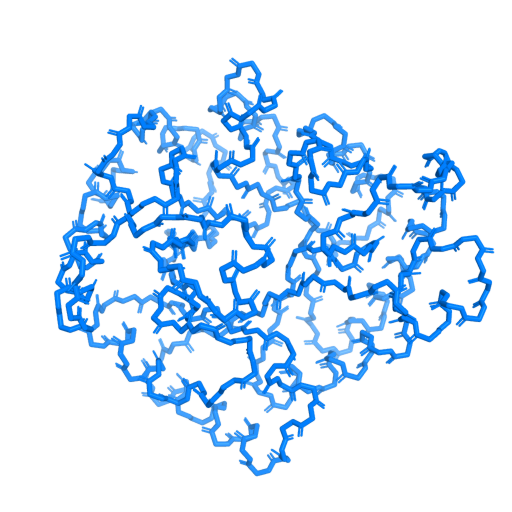.919 1.00 24.72 322 GLY A CA 1
ATOM 2395 C C . GLY A 1 289 ? 23.659 -2.118 4.387 1.00 32.12 322 GLY A C 1
ATOM 2396 O O . GLY A 1 289 ? 23.665 -3.254 3.893 1.00 43.10 322 GLY A O 1
ATOM 2397 N N . GLU A 1 290 ? 24.530 -1.710 5.326 1.00 33.92 323 GLU A N 1
ATOM 2398 C CA . GLU A 1 290 ? 25.565 -2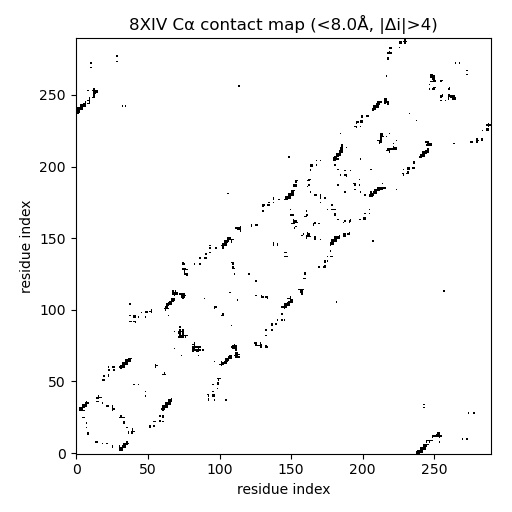.599 5.937 1.00 38.00 323 GLU A CA 1
ATOM 2399 C C . GLU A 1 290 ? 24.881 -3.770 6.654 1.00 40.43 323 GLU A C 1
ATOM 2400 O O . GLU A 1 290 ? 24.044 -3.523 7.521 1.00 45.83 323 GLU A O 1
#